Protein AF-A0A2M9E931-F1 (afdb_monomer_lite)

Radius of gyration: 31.66 Å; chains: 1; bounding box: 85×46×90 Å

pLDDT: mean 83.81, std 17.5, range [30.2, 98.19]

Sequence (334 aa):
MDRIPVPTLVVALALAGMSAAATAADPRTIDGNDTSLYWKVAQDQVVREIPAEDARRWTRDGIAREVALAYTIDRDGKVRDVEVLRHDPESASADWAVYMLEQYRYHPTDANAARTAVRTATTMTMGPPPVAASTQAPLRVEYEQLTQWWRPVGSPFEPGPAYGGSNPAQSVVVELTIDRDGVPRDVSVVDATPAGADGAWAHRFVSDDTRYLPAATNLERRPVIVRMPLTLALVGTALRIDGSSDAAARESFARMMDALPDPERLRLQLAVMQIALAGMGSVADMNRRYPGGLPTIVDIRDRVDGMTHAGILAAAAAEAARDGAPRLGISDRH

Secondary structure (DSSP, 8-state):
-PPPPPP-------------S---PPPEE--GGGHHHHEEE-TT--PPPPPHHHHHHHHHH-B-SEEEEEEEE-TTSBEEEEEEEEEESTTSB-HHHHHHHHT-BEEE-GGGTT---EEEEEEEESSS-------SPPEEE-GGGHHHHEEESS-TT---GGG--SSB-SEEEEEEEE-TTS-EEEEEEEEEESTT-B-HHHHHHHHHH--EEE-TT-TT---EEEEEEEE----S--PBP-TTSHHHHHHHHHHHHHHS-HHHHHHHHHHHHHHHHTT---HHHHHHHSTTS---GGGGHHHHTT-BHHHHHHHHHHHHTSTT----------

Structure (mmCIF, N/CA/C/O backbone):
data_AF-A0A2M9E931-F1
#
_entry.id   AF-A0A2M9E931-F1
#
loop_
_atom_site.group_PDB
_atom_site.id
_atom_site.type_symbol
_atom_site.label_atom_id
_atom_site.label_alt_id
_atom_site.label_comp_id
_atom_site.label_asym_id
_atom_site.label_entity_id
_atom_site.label_seq_id
_atom_site.pdbx_PDB_ins_code
_atom_site.Cartn_x
_atom_site.Cartn_y
_atom_site.Cartn_z
_atom_site.occupancy
_atom_site.B_iso_or_equiv
_atom_site.auth_seq_id
_atom_site.auth_comp_id
_atom_site.auth_asym_id
_atom_site.auth_atom_id
_atom_site.pdbx_PDB_model_num
ATOM 1 N N . MET A 1 1 ? -42.502 -15.785 2.344 1.00 40.91 1 MET A N 1
ATOM 2 C CA . MET A 1 1 ? -41.110 -16.187 2.637 1.00 40.91 1 MET A CA 1
ATOM 3 C C . MET A 1 1 ? -40.737 -15.510 3.938 1.00 40.91 1 MET A C 1
ATOM 5 O O . MET A 1 1 ? -40.288 -14.370 3.934 1.00 40.91 1 MET A O 1
ATOM 9 N N . ASP A 1 2 ? -41.071 -16.182 5.035 1.00 33.75 2 ASP A N 1
ATOM 10 C CA . ASP A 1 2 ? -40.904 -15.680 6.395 1.00 33.75 2 ASP A CA 1
ATOM 11 C C . ASP A 1 2 ? -39.439 -15.762 6.825 1.00 33.75 2 ASP A C 1
ATOM 13 O O . ASP A 1 2 ? -38.767 -16.773 6.614 1.00 33.75 2 ASP A O 1
ATOM 17 N N . ARG A 1 3 ? -38.937 -14.669 7.406 1.00 36.34 3 ARG A N 1
ATOM 18 C CA . ARG A 1 3 ? -37.600 -14.592 7.997 1.00 36.34 3 ARG A CA 1
ATOM 19 C C . ARG A 1 3 ? -37.641 -15.217 9.390 1.00 36.34 3 ARG A C 1
ATOM 21 O O . ARG A 1 3 ? -38.364 -14.744 10.261 1.00 36.34 3 ARG A O 1
ATOM 28 N N . ILE A 1 4 ? -36.852 -16.268 9.581 1.00 32.16 4 ILE A N 1
ATOM 29 C CA . ILE A 1 4 ? -36.642 -16.937 10.868 1.00 32.16 4 ILE A CA 1
ATOM 30 C C . ILE A 1 4 ? -35.813 -16.004 11.775 1.00 32.16 4 ILE A C 1
ATOM 32 O O . ILE A 1 4 ? -34.757 -15.542 11.338 1.00 32.16 4 ILE A O 1
ATOM 36 N N . PRO A 1 5 ? -36.246 -15.708 13.013 1.00 40.91 5 PRO A N 1
ATOM 37 C CA . PRO A 1 5 ? -35.435 -14.970 13.976 1.00 40.91 5 PRO A CA 1
ATOM 38 C C . PRO A 1 5 ? -34.331 -15.864 14.567 1.00 40.91 5 PRO A C 1
ATOM 40 O O . PRO A 1 5 ? -34.584 -16.995 14.978 1.00 40.91 5 PRO A O 1
ATOM 43 N N . VAL A 1 6 ? -33.104 -15.341 14.622 1.00 33.16 6 VAL A N 1
ATOM 44 C CA . VAL A 1 6 ? -31.962 -15.964 15.314 1.00 33.16 6 VAL A CA 1
ATOM 45 C C . VAL A 1 6 ? -32.130 -15.739 16.826 1.00 33.16 6 VAL A C 1
ATOM 47 O O . VAL A 1 6 ? -32.374 -14.599 17.225 1.00 33.16 6 VAL A O 1
ATOM 50 N N . PRO A 1 7 ? -32.031 -16.771 17.684 1.00 40.09 7 PRO A N 1
ATOM 51 C CA . PRO A 1 7 ? -32.232 -16.606 19.117 1.00 40.09 7 PRO A CA 1
ATOM 52 C C . PRO A 1 7 ? -30.974 -16.056 19.802 1.00 40.09 7 PRO A C 1
ATOM 54 O O . PRO A 1 7 ? -29.875 -16.583 19.646 1.00 40.09 7 PRO A O 1
ATOM 57 N N . THR A 1 8 ? -31.160 -15.019 20.617 1.00 36.41 8 THR A N 1
ATOM 58 C CA . THR A 1 8 ? -30.198 -14.556 21.622 1.00 36.41 8 THR A CA 1
ATOM 59 C C . THR A 1 8 ? -30.048 -15.637 22.694 1.00 36.41 8 THR A C 1
ATOM 61 O O . THR A 1 8 ? -30.976 -15.886 23.464 1.00 36.41 8 THR A O 1
ATOM 64 N N . LEU A 1 9 ? -28.895 -16.304 22.737 1.00 30.20 9 LEU A N 1
ATOM 65 C CA . LEU A 1 9 ? -28.600 -17.334 23.728 1.00 30.20 9 LEU A CA 1
ATOM 66 C C . LEU A 1 9 ? -28.156 -16.668 25.043 1.00 30.20 9 LEU A C 1
ATOM 68 O O . LEU A 1 9 ? -27.027 -16.204 25.164 1.00 30.20 9 LEU A O 1
ATOM 72 N N . VAL A 1 10 ? -29.051 -16.610 26.030 1.00 31.81 10 VAL A N 1
ATOM 73 C CA . VAL A 1 10 ? -28.709 -16.261 27.418 1.00 31.81 10 VAL A CA 1
ATOM 74 C C . VAL A 1 10 ? -28.430 -17.565 28.159 1.00 31.81 10 VAL A C 1
ATOM 76 O O . VAL A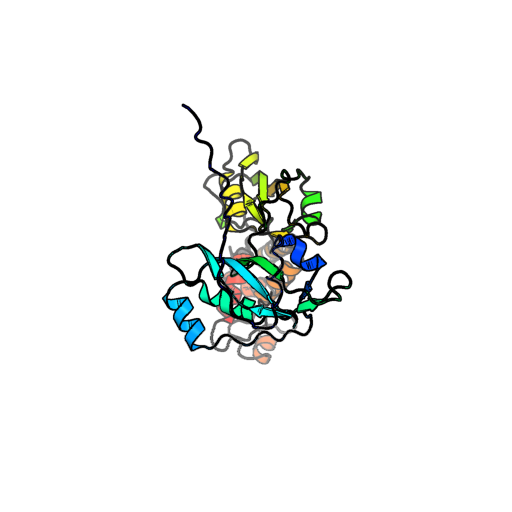 1 10 ? -29.349 -18.331 28.443 1.00 31.81 10 VAL A O 1
ATOM 79 N N . VAL A 1 11 ? -27.160 -17.846 28.445 1.00 34.34 11 VAL A N 1
ATOM 80 C CA . VAL A 1 11 ? -26.757 -19.015 29.236 1.00 34.34 11 VAL A CA 1
ATOM 81 C C . VAL A 1 11 ? -26.823 -18.648 30.718 1.00 34.34 11 VAL A C 1
ATOM 83 O O . VAL A 1 11 ? -26.044 -17.830 31.198 1.00 34.34 11 VAL A O 1
ATOM 86 N N . ALA A 1 12 ? -27.760 -19.257 31.445 1.00 35.06 12 ALA A N 1
ATOM 87 C CA . ALA A 1 12 ? -27.825 -19.213 32.903 1.00 35.06 12 ALA A CA 1
ATOM 88 C C . ALA A 1 12 ? -27.181 -20.489 33.470 1.00 35.06 12 ALA A C 1
ATOM 90 O O . ALA A 1 12 ? -27.729 -21.579 33.313 1.00 35.06 12 ALA A O 1
ATOM 91 N N . LEU A 1 13 ? -26.018 -20.364 34.119 1.00 40.00 13 LEU A N 1
ATOM 92 C CA . LEU A 1 13 ? -25.381 -21.460 34.856 1.00 40.00 13 LEU A CA 1
ATOM 93 C C . LEU A 1 13 ? -25.791 -21.397 36.333 1.00 40.00 13 LEU A C 1
ATOM 95 O O . LEU A 1 13 ? -25.518 -20.414 37.017 1.00 40.00 13 LEU A O 1
ATOM 99 N N . ALA A 1 14 ? -26.413 -22.466 36.827 1.00 42.72 14 ALA A N 1
ATOM 100 C CA . ALA A 1 14 ? -26.648 -22.705 38.246 1.00 42.72 14 ALA A CA 1
ATOM 101 C C . ALA A 1 14 ? -25.785 -23.889 38.699 1.00 42.72 14 ALA A C 1
ATOM 103 O O . ALA A 1 14 ? -25.917 -24.982 38.152 1.00 42.72 14 ALA A O 1
ATOM 104 N N . LEU A 1 15 ? -24.934 -23.690 39.709 1.00 43.81 15 LEU A N 1
ATOM 105 C CA . LEU A 1 15 ? -24.204 -24.765 40.382 1.00 43.81 15 LEU A CA 1
ATOM 106 C C . LEU A 1 15 ? -24.218 -24.534 41.895 1.00 43.81 15 LEU A C 1
ATOM 108 O O . LEU A 1 15 ? -23.672 -23.561 42.407 1.00 43.81 15 LEU A O 1
ATOM 112 N N . ALA A 1 16 ? -24.861 -25.465 42.596 1.00 41.78 16 ALA A N 1
ATOM 113 C CA . ALA A 1 16 ? -24.774 -25.648 44.035 1.00 41.78 16 ALA A CA 1
ATOM 114 C C . ALA A 1 16 ? -23.793 -26.795 44.323 1.00 41.78 16 ALA A C 1
ATOM 116 O O . ALA A 1 16 ? -23.901 -27.862 43.721 1.00 41.78 16 ALA A O 1
ATOM 117 N N . GLY A 1 17 ? -22.865 -26.594 45.260 1.00 38.75 17 GLY A N 1
ATOM 118 C CA . GLY A 1 17 ? -21.954 -27.644 45.724 1.00 38.75 17 GLY A CA 1
ATOM 119 C C . GLY A 1 17 ? -20.783 -27.080 46.520 1.00 38.75 17 GLY A C 1
ATOM 120 O O . GLY A 1 17 ? -19.817 -26.589 45.952 1.00 38.75 17 GLY A O 1
ATOM 121 N N . MET A 1 18 ? -20.897 -27.117 47.847 1.00 47.38 18 MET A N 1
ATOM 122 C CA . MET A 1 18 ? -19.996 -26.467 48.800 1.00 47.38 18 MET A CA 1
ATOM 123 C C . MET A 1 18 ? -18.622 -27.150 48.907 1.00 47.38 18 MET A C 1
ATOM 125 O O . MET A 1 18 ? -18.517 -28.360 49.093 1.00 47.38 18 MET A O 1
ATOM 129 N N . SER A 1 19 ? -17.565 -26.340 48.935 1.00 43.31 19 SER A N 1
ATOM 130 C CA . SER A 1 19 ? -16.331 -26.610 49.678 1.00 43.31 19 SER A CA 1
ATOM 131 C C . SER A 1 19 ? -15.783 -25.282 50.186 1.00 43.31 19 SER A C 1
ATOM 133 O O . SER A 1 19 ? -15.649 -24.327 49.426 1.00 43.31 19 SER A O 1
ATOM 135 N N . ALA A 1 20 ? -15.516 -25.217 51.490 1.00 44.50 20 ALA A N 1
ATOM 136 C CA . ALA A 1 20 ? -15.019 -24.041 52.192 1.00 44.50 20 ALA A CA 1
ATOM 137 C C . ALA A 1 20 ? -13.540 -23.774 51.852 1.00 44.50 20 ALA A C 1
ATOM 139 O O . ALA A 1 20 ? -12.645 -23.992 52.662 1.00 44.50 20 ALA A O 1
ATOM 140 N N . ALA A 1 21 ? -13.285 -23.303 50.634 1.00 46.75 21 ALA A N 1
ATOM 141 C CA . ALA A 1 21 ? -12.192 -22.380 50.370 1.00 46.75 21 ALA A CA 1
ATOM 142 C C . ALA A 1 21 ? -12.705 -20.976 50.713 1.00 46.75 21 ALA A C 1
ATOM 144 O O . ALA A 1 21 ? -13.905 -20.732 50.588 1.00 46.75 21 ALA A O 1
ATOM 145 N N . ALA A 1 22 ? -11.838 -20.058 51.155 1.00 42.78 22 ALA A N 1
ATOM 146 C CA . ALA A 1 22 ? -12.184 -18.638 51.194 1.00 42.78 22 ALA A CA 1
ATOM 147 C C . ALA A 1 22 ? -12.857 -18.311 49.859 1.00 42.78 22 ALA A C 1
ATOM 149 O O . ALA A 1 22 ? -12.207 -18.460 48.826 1.00 42.78 22 ALA A O 1
ATOM 150 N N . THR A 1 23 ? -14.162 -18.024 49.879 1.00 48.25 23 THR A N 1
ATOM 151 C CA . THR A 1 23 ? -14.967 -17.829 48.675 1.00 48.25 23 THR A CA 1
ATOM 152 C C . THR A 1 23 ? -14.374 -16.633 47.961 1.00 48.25 23 THR A C 1
ATOM 154 O O . THR A 1 23 ? -14.686 -15.487 48.285 1.00 48.25 23 THR A O 1
ATOM 157 N N . ALA A 1 24 ? -13.440 -16.901 47.049 1.00 58.44 24 ALA A N 1
ATOM 158 C CA . ALA A 1 24 ? -13.080 -15.971 46.012 1.00 58.44 24 ALA A CA 1
ATOM 159 C C . ALA A 1 24 ? -14.413 -15.693 45.335 1.00 58.44 24 ALA A C 1
ATOM 161 O O . ALA A 1 24 ? -15.006 -16.605 44.766 1.00 58.44 24 ALA A O 1
ATOM 162 N N . ALA A 1 25 ? -14.948 -14.492 45.559 1.00 71.44 25 ALA A N 1
ATOM 163 C CA . ALA A 1 25 ? -16.163 -14.073 44.893 1.00 71.44 25 ALA A CA 1
ATOM 164 C C . ALA A 1 25 ? -15.975 -14.367 43.404 1.00 71.44 25 ALA A C 1
ATOM 166 O O . ALA A 1 25 ? -14.899 -14.072 42.867 1.00 71.44 25 ALA A O 1
ATOM 167 N N . ASP A 1 26 ? -16.973 -15.002 42.792 1.00 83.94 26 ASP A N 1
ATOM 168 C CA . ASP A 1 26 ? -16.896 -15.381 41.388 1.00 83.94 26 ASP A CA 1
ATOM 169 C C . ASP A 1 26 ? -16.444 -14.173 40.555 1.00 83.94 26 ASP A C 1
ATOM 171 O O . ASP A 1 26 ? -16.872 -13.042 40.837 1.00 83.94 26 ASP A O 1
ATOM 175 N N . PRO A 1 27 ? -15.557 -14.370 39.561 1.00 90.56 27 PRO A N 1
ATOM 176 C CA . PRO A 1 27 ? -15.095 -13.274 38.732 1.00 90.56 27 PRO A CA 1
ATOM 177 C C . PRO A 1 27 ? -16.280 -12.502 38.160 1.00 90.56 27 PRO A C 1
ATOM 179 O O . PRO A 1 27 ? -17.200 -13.072 37.566 1.00 90.56 27 PRO A O 1
ATOM 182 N N . ARG A 1 28 ? -16.254 -11.179 38.317 1.00 92.50 28 ARG A N 1
ATOM 183 C CA . ARG A 1 28 ? -17.293 -10.318 37.765 1.00 92.50 28 ARG A CA 1
ATOM 184 C C . ARG A 1 28 ? -17.255 -10.436 36.245 1.00 92.50 28 ARG A C 1
ATOM 186 O O . ARG A 1 28 ? -16.243 -10.113 35.634 1.00 92.50 28 ARG A O 1
ATOM 193 N N . THR A 1 29 ? -18.351 -10.862 35.629 1.00 95.62 29 THR A N 1
ATOM 194 C CA . THR A 1 29 ? -18.446 -10.880 34.163 1.00 95.62 29 THR A CA 1
ATOM 195 C C . THR A 1 29 ? -18.724 -9.470 33.646 1.00 95.62 29 THR A C 1
ATOM 197 O O . THR A 1 29 ? -19.604 -8.787 34.175 1.00 95.62 29 THR A O 1
ATOM 200 N N . ILE A 1 30 ? -17.969 -9.026 32.642 1.00 92.81 30 ILE A N 1
ATOM 201 C CA . ILE A 1 30 ? -18.144 -7.724 31.978 1.00 92.81 30 ILE A CA 1
ATOM 202 C C . ILE A 1 30 ? -18.019 -7.869 30.456 1.00 92.81 30 ILE A C 1
ATOM 204 O O . ILE A 1 30 ? -17.526 -8.886 29.967 1.00 92.81 30 ILE A O 1
ATOM 208 N N . ASP A 1 31 ? -18.419 -6.831 29.720 1.00 88.50 31 ASP A N 1
ATOM 209 C CA . ASP A 1 31 ? -18.163 -6.732 28.282 1.00 88.50 31 ASP A CA 1
ATOM 210 C C . ASP A 1 31 ? -16.664 -6.528 27.985 1.00 88.50 31 ASP A C 1
ATOM 212 O O . ASP A 1 31 ? -15.939 -5.892 28.757 1.00 88.50 31 ASP A O 1
ATOM 216 N N . GLY A 1 32 ? -16.197 -7.041 26.843 1.00 82.00 32 GLY A N 1
ATOM 217 C CA . GLY A 1 32 ? -14.822 -6.862 26.362 1.00 82.00 32 GLY A CA 1
ATOM 218 C C . GLY A 1 32 ? -14.383 -5.400 26.340 1.00 82.00 32 GLY A C 1
ATOM 219 O O . GLY A 1 32 ? -13.297 -5.070 26.828 1.00 82.00 32 GLY A O 1
ATOM 220 N N . ASN A 1 33 ? -15.260 -4.516 25.857 1.00 80.88 33 ASN A N 1
ATOM 221 C CA . ASN A 1 33 ? -14.985 -3.087 25.705 1.00 80.88 33 ASN A CA 1
ATOM 222 C C . ASN A 1 33 ? -14.829 -2.369 27.056 1.00 80.88 33 ASN A C 1
ATOM 224 O O . ASN A 1 33 ? -14.082 -1.392 27.162 1.00 80.88 33 ASN A O 1
ATOM 228 N N . ASP A 1 34 ? -15.450 -2.904 28.109 1.00 89.81 34 ASP A N 1
ATOM 229 C CA . ASP A 1 34 ? -15.409 -2.341 29.459 1.00 89.81 34 ASP A CA 1
ATOM 230 C C . ASP A 1 34 ? -14.158 -2.757 30.241 1.00 89.81 34 ASP A C 1
ATOM 232 O O . ASP A 1 34 ? -13.890 -2.218 31.316 1.00 89.81 34 ASP A O 1
ATOM 236 N N . THR A 1 35 ? -13.343 -3.681 29.718 1.00 91.69 35 THR A N 1
ATOM 237 C CA . THR A 1 35 ? -12.129 -4.162 30.403 1.00 91.69 35 THR A CA 1
ATOM 238 C C . THR A 1 35 ? -11.208 -3.012 30.799 1.00 91.69 35 THR A C 1
ATOM 240 O O . THR A 1 35 ? -10.715 -2.981 31.927 1.00 91.69 35 THR A O 1
ATOM 243 N N . SER A 1 36 ? -11.051 -2.019 29.918 1.00 91.44 36 SER A N 1
ATOM 244 C CA . SER A 1 36 ? -10.201 -0.842 30.144 1.00 91.44 36 SER A CA 1
ATOM 245 C C . SER A 1 36 ? -10.669 0.066 31.291 1.00 91.44 36 SER A C 1
ATOM 247 O O . SER A 1 36 ? -9.863 0.823 31.839 1.00 91.44 36 SER A O 1
ATOM 249 N N . LEU A 1 37 ? -11.941 -0.037 31.701 1.00 91.62 37 LEU A N 1
ATOM 250 C CA . LEU A 1 37 ? -12.480 0.683 32.855 1.00 91.62 37 LEU A CA 1
ATOM 251 C C . LEU A 1 37 ? -11.961 0.105 34.174 1.00 91.62 37 LEU A C 1
ATOM 253 O O . LEU A 1 37 ? -11.820 0.854 35.137 1.00 91.62 37 LEU A O 1
ATOM 257 N N . TYR A 1 38 ? -11.647 -1.194 34.223 1.00 94.69 38 TYR A N 1
ATOM 258 C CA . TYR A 1 38 ? -11.242 -1.911 35.441 1.00 94.69 38 TYR A CA 1
ATOM 259 C C . TYR A 1 38 ? -9.757 -2.293 35.456 1.00 94.69 38 TYR A C 1
ATOM 261 O O . TYR A 1 38 ? -9.133 -2.333 36.518 1.00 94.69 38 TYR A O 1
ATOM 269 N N . TRP A 1 39 ? -9.182 -2.570 34.288 1.00 96.69 39 TRP A N 1
ATOM 270 C CA . TRP A 1 39 ? -7.835 -3.104 34.132 1.00 96.69 39 TRP A CA 1
ATOM 271 C C . TRP A 1 39 ? -7.126 -2.452 32.940 1.00 96.69 39 TRP A C 1
ATOM 273 O O . TRP A 1 39 ? -7.660 -2.395 31.836 1.00 96.69 39 TRP A O 1
ATOM 283 N N . LYS A 1 40 ? -5.890 -1.988 33.140 1.00 93.38 40 LYS A N 1
ATOM 284 C CA . LYS A 1 40 ? -5.018 -1.450 32.083 1.00 93.38 40 LYS A CA 1
ATOM 2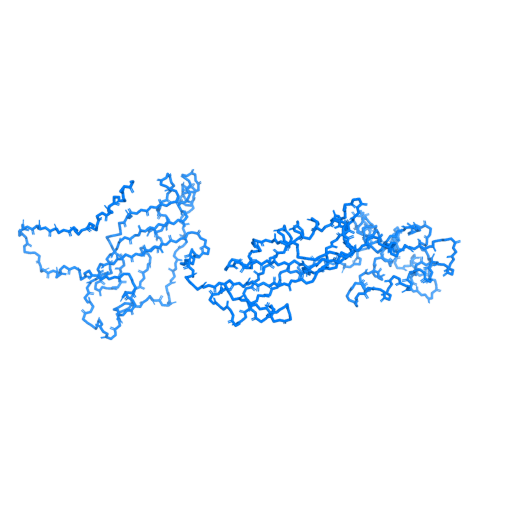85 C C . LYS A 1 40 ? -3.896 -2.430 31.784 1.00 93.38 40 LYS A C 1
ATOM 287 O O . LYS A 1 40 ? -3.278 -2.926 32.719 1.00 93.38 40 LYS A O 1
ATOM 292 N N . VAL A 1 41 ? -3.605 -2.672 30.509 1.00 92.25 41 VAL A N 1
ATOM 293 C CA . VAL A 1 41 ? -2.447 -3.485 30.104 1.00 92.25 41 VAL A CA 1
ATOM 294 C C . VAL A 1 41 ? -1.159 -2.814 30.597 1.00 92.25 41 VAL A C 1
ATOM 296 O O . VAL A 1 41 ? -0.996 -1.599 30.458 1.00 92.25 41 VAL A O 1
ATOM 299 N N . ALA A 1 42 ? -0.265 -3.597 31.195 1.00 88.88 42 ALA A N 1
ATOM 300 C CA . ALA A 1 42 ? 1.038 -3.136 31.652 1.00 88.88 42 ALA A CA 1
ATOM 301 C C . ALA A 1 42 ? 1.912 -2.741 30.449 1.00 88.88 42 ALA A C 1
ATOM 303 O O . ALA A 1 42 ? 2.095 -3.522 29.517 1.00 88.88 42 ALA A O 1
ATOM 304 N N . GLN A 1 43 ? 2.430 -1.511 30.446 1.00 76.19 43 GLN A N 1
ATOM 305 C CA . GLN A 1 43 ? 3.196 -0.971 29.312 1.00 76.19 43 GLN A CA 1
ATOM 306 C C . GLN A 1 43 ? 4.620 -1.537 29.216 1.00 76.19 43 GLN A C 1
ATOM 308 O O . GLN A 1 43 ? 5.233 -1.474 28.156 1.00 76.19 43 GLN A O 1
ATOM 313 N N . ASP A 1 44 ? 5.141 -2.094 30.306 1.00 77.62 44 ASP A N 1
ATOM 314 C CA . ASP A 1 44 ? 6.463 -2.714 30.414 1.00 77.62 44 ASP A CA 1
ATOM 315 C C . ASP A 1 44 ? 6.438 -4.225 30.130 1.00 77.62 44 ASP A C 1
ATOM 317 O O . ASP A 1 44 ? 7.397 -4.946 30.419 1.00 77.62 44 ASP A O 1
ATOM 321 N N . GLN A 1 45 ? 5.342 -4.730 29.561 1.00 75.38 45 GLN A N 1
ATOM 322 C CA . GLN A 1 45 ? 5.188 -6.149 29.296 1.00 75.38 45 GLN A CA 1
ATOM 323 C C . GLN A 1 45 ? 6.168 -6.627 28.217 1.00 75.38 45 GLN A C 1
ATOM 325 O O . GLN A 1 45 ? 6.060 -6.289 27.039 1.00 75.38 45 GLN A O 1
ATOM 330 N N . VAL A 1 46 ? 7.084 -7.508 28.618 1.00 74.88 46 VAL A N 1
ATOM 331 C CA . VAL A 1 46 ? 7.928 -8.262 27.691 1.00 74.88 46 VAL A CA 1
ATOM 332 C C . VAL A 1 46 ? 7.159 -9.498 27.238 1.00 74.88 46 VAL A C 1
ATOM 334 O O . VAL A 1 46 ? 6.969 -10.443 28.007 1.00 74.88 46 VAL A O 1
ATOM 337 N N . VAL A 1 47 ? 6.710 -9.486 25.985 1.00 78.06 47 VAL A N 1
ATOM 338 C CA . VAL A 1 47 ? 6.183 -10.686 25.330 1.00 78.06 47 VAL A CA 1
ATOM 339 C C . VAL A 1 47 ? 7.352 -11.641 25.097 1.00 78.06 47 VAL A C 1
ATOM 341 O O . VAL A 1 47 ? 8.368 -11.275 24.505 1.00 78.06 47 VAL A O 1
ATOM 344 N N . ARG A 1 48 ? 7.226 -12.860 25.611 1.00 83.06 48 ARG A N 1
ATOM 345 C CA . ARG A 1 48 ? 8.161 -13.952 25.374 1.00 83.06 48 ARG A CA 1
ATOM 346 C C . ARG A 1 48 ? 8.089 -14.374 23.918 1.00 83.06 48 ARG A C 1
ATOM 348 O O . ARG A 1 48 ? 7.019 -14.433 23.315 1.00 83.06 48 ARG A O 1
ATOM 355 N N . GLU A 1 49 ? 9.254 -14.709 23.387 1.00 81.38 49 GLU A N 1
ATOM 356 C CA . GLU A 1 49 ? 9.353 -15.298 22.065 1.00 81.38 49 GLU A CA 1
ATOM 357 C C . GLU A 1 49 ? 8.618 -16.642 22.030 1.00 81.38 49 GLU A C 1
ATOM 359 O O . GLU A 1 49 ? 8.728 -17.456 22.953 1.00 81.38 49 GLU A O 1
ATOM 364 N N . ILE A 1 50 ? 7.866 -16.857 20.952 1.00 84.25 50 ILE A N 1
ATOM 365 C CA . ILE A 1 50 ? 7.164 -18.111 20.700 1.00 84.25 50 ILE A CA 1
ATOM 366 C C . ILE A 1 50 ? 8.214 -19.225 20.557 1.00 84.25 50 ILE A C 1
ATOM 368 O O . ILE A 1 50 ? 9.108 -19.105 19.714 1.00 84.25 50 ILE A O 1
ATOM 372 N N . PRO A 1 51 ? 8.120 -20.330 21.319 1.00 89.12 51 PRO A N 1
ATOM 373 C CA . PRO A 1 51 ? 9.032 -21.451 21.156 1.00 89.12 51 PRO A CA 1
ATOM 374 C C . PRO A 1 51 ? 9.017 -21.969 19.714 1.00 89.12 51 PRO A C 1
ATOM 376 O O . PRO A 1 51 ? 7.961 -22.177 19.118 1.00 89.12 51 PRO A O 1
ATOM 379 N N . ALA A 1 52 ? 10.195 -22.232 19.143 1.00 87.19 52 ALA A N 1
ATOM 380 C CA . ALA A 1 52 ? 10.311 -22.636 17.738 1.00 87.19 52 ALA A CA 1
ATOM 381 C C . ALA A 1 52 ? 9.530 -23.922 17.401 1.00 87.19 52 ALA A C 1
ATOM 383 O O . ALA A 1 52 ? 9.137 -24.135 16.255 1.00 87.19 52 ALA A O 1
ATOM 384 N N . GLU A 1 53 ? 9.322 -24.802 18.381 1.00 89.50 53 GLU A N 1
ATOM 385 C CA . GLU A 1 53 ? 8.495 -25.998 18.220 1.00 89.50 53 GLU A CA 1
ATOM 386 C C . GLU A 1 53 ? 7.010 -25.661 18.060 1.00 89.50 53 GLU A C 1
ATOM 388 O O . GLU A 1 53 ? 6.370 -26.187 17.149 1.00 89.50 53 GLU A O 1
ATOM 393 N N . ASP A 1 54 ? 6.497 -24.734 18.870 1.00 87.56 54 ASP A N 1
ATOM 394 C CA . ASP A 1 54 ? 5.121 -24.248 18.776 1.00 87.56 54 ASP A CA 1
ATOM 395 C C . ASP A 1 54 ? 4.896 -23.518 17.450 1.00 87.56 54 ASP A C 1
ATOM 397 O O . ASP A 1 54 ? 3.965 -23.847 16.719 1.00 87.56 54 ASP A O 1
ATOM 401 N N . ALA A 1 55 ? 5.818 -22.632 17.058 1.00 84.31 55 ALA A N 1
ATOM 402 C CA . ALA A 1 55 ? 5.747 -21.940 15.771 1.00 84.31 55 ALA A CA 1
ATOM 403 C C . ALA A 1 55 ? 5.687 -22.923 14.583 1.00 84.31 55 ALA A C 1
ATOM 405 O O . ALA A 1 55 ? 4.891 -22.747 13.653 1.00 84.31 55 ALA A O 1
ATOM 406 N N . ARG A 1 56 ? 6.491 -23.999 14.619 1.00 85.94 56 ARG A N 1
ATOM 407 C CA . ARG A 1 56 ? 6.471 -25.054 13.590 1.00 85.94 56 ARG A CA 1
ATOM 408 C C . ARG A 1 56 ? 5.168 -25.848 13.598 1.00 85.94 56 ARG A C 1
ATOM 410 O O . ARG A 1 56 ? 4.680 -26.183 12.519 1.00 85.94 56 ARG A O 1
ATOM 417 N N . ARG A 1 57 ? 4.624 -26.164 14.778 1.00 88.19 57 ARG A N 1
ATOM 418 C CA . ARG A 1 57 ? 3.340 -26.865 14.921 1.00 88.19 57 ARG A CA 1
ATOM 419 C C . ARG A 1 57 ? 2.204 -26.028 14.335 1.00 88.19 57 ARG A C 1
ATOM 421 O O . ARG A 1 57 ? 1.545 -26.487 13.412 1.00 88.19 57 ARG A O 1
ATOM 428 N N . TRP A 1 58 ? 2.069 -24.770 14.753 1.00 87.44 58 TRP A N 1
ATOM 429 C CA . TRP A 1 58 ? 1.006 -23.876 14.276 1.00 87.44 58 TRP A CA 1
ATOM 430 C C . TRP A 1 58 ? 1.081 -23.618 12.771 1.00 87.44 58 TRP A C 1
ATOM 432 O O . TRP A 1 58 ? 0.062 -23.585 12.093 1.00 87.44 58 TRP A O 1
ATOM 442 N N . THR A 1 59 ? 2.291 -23.491 12.219 1.00 82.88 59 THR A N 1
ATOM 443 C CA . THR A 1 59 ? 2.469 -23.342 10.766 1.00 82.88 59 THR A CA 1
ATOM 444 C C . THR A 1 59 ? 2.002 -24.583 10.005 1.00 82.88 59 THR A C 1
ATOM 446 O O . THR A 1 59 ? 1.402 -24.460 8.940 1.00 82.88 59 THR A O 1
ATOM 449 N N . ARG A 1 60 ? 2.268 -25.782 10.539 1.00 89.12 60 ARG A N 1
ATOM 450 C CA . ARG A 1 60 ? 1.863 -27.049 9.918 1.00 89.12 60 ARG A CA 1
ATOM 451 C C . ARG A 1 60 ? 0.350 -27.246 9.963 1.00 89.12 60 ARG A C 1
ATOM 453 O O . ARG A 1 60 ? -0.226 -27.654 8.960 1.00 89.12 60 ARG A O 1
ATOM 460 N N . ASP A 1 61 ? -0.260 -26.947 11.103 1.00 85.00 61 ASP A N 1
ATOM 461 C CA . ASP A 1 61 ? -1.691 -27.158 11.343 1.00 85.00 61 ASP A CA 1
ATOM 462 C C . ASP A 1 61 ? -2.552 -26.041 10.715 1.00 85.00 61 ASP A C 1
ATOM 464 O O . ASP A 1 61 ? -3.778 -26.110 10.696 1.00 85.00 61 ASP A O 1
ATOM 468 N N . GLY A 1 62 ? -1.903 -25.012 10.159 1.00 85.81 62 GLY A N 1
ATOM 469 C CA . GLY A 1 62 ? -2.536 -23.776 9.725 1.00 85.81 62 GLY A CA 1
ATOM 470 C C . GLY A 1 62 ? -2.783 -22.852 10.913 1.00 85.81 62 GLY A C 1
ATOM 471 O O . GLY A 1 62 ? -3.074 -23.295 12.022 1.00 85.81 62 GLY A O 1
ATOM 472 N N . ILE A 1 63 ? -2.678 -21.544 10.686 1.00 89.25 63 ILE A N 1
ATOM 473 C CA . ILE A 1 63 ? -2.860 -20.549 11.744 1.00 89.25 63 ILE A CA 1
ATOM 474 C C . ILE A 1 63 ? -4.217 -19.870 11.589 1.00 89.25 63 ILE A C 1
ATOM 476 O O . ILE A 1 63 ? -4.525 -19.335 10.520 1.00 89.25 63 ILE A O 1
ATOM 480 N N . ALA A 1 64 ? -5.022 -19.888 12.656 1.00 92.44 64 ALA A N 1
ATOM 481 C CA . ALA A 1 64 ? -6.267 -19.143 12.690 1.00 92.44 64 ALA A CA 1
ATOM 482 C C . ALA A 1 64 ? -5.965 -17.645 12.568 1.00 92.44 64 ALA A C 1
ATOM 484 O O . ALA A 1 64 ? -5.141 -17.099 13.303 1.00 92.44 64 ALA A O 1
ATOM 485 N N . ARG A 1 65 ? -6.630 -16.979 11.627 1.00 88.12 65 ARG A N 1
ATOM 486 C CA . ARG A 1 65 ? -6.493 -15.543 11.366 1.00 88.12 65 ARG A CA 1
ATOM 487 C C . ARG A 1 65 ? -7.243 -14.714 12.393 1.00 88.12 65 ARG A C 1
ATOM 489 O O . ARG A 1 65 ? -6.803 -13.615 12.709 1.00 88.12 65 ARG A O 1
ATOM 496 N N . GLU A 1 66 ? -8.338 -15.250 12.917 1.00 92.12 66 GLU A N 1
ATOM 497 C CA . GLU A 1 66 ? -9.181 -14.619 13.926 1.00 92.12 66 GLU A CA 1
ATOM 498 C C . GLU A 1 66 ? -9.544 -15.638 15.005 1.00 92.12 66 GLU A C 1
ATOM 500 O O . GLU A 1 66 ? -9.925 -16.761 14.688 1.00 92.12 66 GLU A O 1
ATOM 505 N N . VAL A 1 67 ? -9.425 -15.253 16.276 1.00 96.50 67 VAL A N 1
ATOM 506 C CA . VAL A 1 67 ? -9.724 -16.098 17.437 1.00 96.50 67 VAL A CA 1
ATOM 507 C C . VAL A 1 67 ? -10.488 -15.276 18.469 1.00 96.50 67 VAL A C 1
ATOM 509 O O . VAL A 1 67 ? -9.972 -14.280 18.974 1.00 96.50 67 VAL A O 1
ATOM 512 N N . ALA A 1 68 ? -11.703 -15.697 18.812 1.00 96.19 68 ALA A N 1
ATOM 513 C CA . ALA A 1 68 ? -12.441 -15.142 19.941 1.00 96.19 68 ALA A CA 1
ATOM 514 C C . ALA A 1 68 ? -12.153 -15.961 21.205 1.00 96.19 68 ALA A C 1
ATOM 516 O O . ALA A 1 68 ? -12.289 -17.186 21.205 1.00 96.19 68 ALA A O 1
ATOM 517 N N . LEU A 1 69 ? -11.776 -15.275 22.279 1.00 97.62 69 LEU A N 1
ATOM 518 C CA . LEU A 1 69 ? -11.319 -15.853 23.540 1.00 97.62 69 LEU A CA 1
ATOM 519 C C . LEU A 1 69 ? -12.150 -15.287 24.692 1.00 97.62 69 LEU A C 1
ATOM 521 O O . LEU A 1 69 ? -12.337 -14.074 24.750 1.00 97.62 69 LEU A O 1
ATOM 525 N N . ALA A 1 70 ? -12.582 -16.125 25.632 1.00 97.06 70 ALA A N 1
ATOM 526 C CA . ALA A 1 70 ? -13.005 -15.701 26.967 1.00 97.06 70 ALA A CA 1
ATOM 527 C C . ALA A 1 70 ? -11.873 -15.957 27.965 1.00 97.06 70 ALA A C 1
ATOM 529 O O . ALA A 1 70 ? -11.153 -16.940 27.839 1.00 97.06 70 ALA A O 1
ATOM 530 N N . TYR A 1 71 ? -11.689 -15.084 28.950 1.00 98.06 71 TYR A N 1
ATOM 531 C CA . TYR A 1 71 ? -10.615 -15.220 29.934 1.00 98.06 71 TYR A CA 1
ATOM 532 C C . TYR A 1 71 ? -10.928 -14.474 31.229 1.00 98.06 71 TYR A C 1
ATOM 534 O O . TYR A 1 71 ? -11.751 -13.556 31.262 1.00 98.06 71 TYR A O 1
ATOM 542 N N . THR A 1 72 ? -10.243 -14.862 32.301 1.00 98.19 72 THR A N 1
ATOM 543 C CA . THR A 1 72 ? -10.304 -14.218 33.613 1.00 98.19 72 THR A CA 1
ATOM 544 C C . THR A 1 72 ? -9.040 -13.389 33.844 1.00 98.19 72 THR A C 1
ATOM 546 O O . THR A 1 72 ? -7.931 -13.900 33.717 1.00 98.19 72 THR A O 1
ATOM 549 N N . ILE A 1 73 ? -9.182 -12.122 34.233 1.00 97.81 73 ILE A N 1
ATOM 550 C CA . ILE A 1 73 ? -8.108 -11.337 34.852 1.00 97.81 73 ILE A CA 1
ATOM 551 C C . ILE A 1 73 ? -8.242 -11.522 36.362 1.00 97.81 73 ILE A C 1
ATOM 553 O O . ILE A 1 73 ? -9.233 -11.095 36.961 1.00 97.81 73 ILE A O 1
ATOM 557 N N . ASP A 1 74 ? -7.275 -12.200 36.975 1.00 97.44 74 ASP A N 1
ATOM 558 C CA . ASP A 1 74 ? -7.271 -12.438 38.416 1.00 97.44 74 ASP A CA 1
ATOM 559 C C . ASP A 1 74 ? -6.940 -11.161 39.215 1.00 97.44 74 ASP A C 1
ATOM 561 O O . ASP A 1 74 ? -6.556 -10.124 38.672 1.00 97.44 74 ASP A O 1
ATOM 565 N N . ARG A 1 75 ? -7.068 -11.227 40.545 1.00 96.69 75 ARG A N 1
ATOM 566 C CA . ARG A 1 75 ? -6.750 -10.105 41.454 1.00 96.69 75 ARG A CA 1
ATOM 567 C C . ARG A 1 75 ? -5.301 -9.601 41.354 1.00 96.69 75 ARG A C 1
ATOM 569 O O . ARG A 1 75 ? -5.003 -8.463 41.725 1.00 96.69 75 ARG A O 1
ATOM 576 N N . ASP A 1 76 ? -4.395 -10.442 40.867 1.00 96.62 76 ASP A N 1
ATOM 577 C CA . ASP A 1 76 ? -2.984 -10.112 40.690 1.00 96.62 76 ASP A CA 1
ATOM 578 C C . ASP A 1 76 ? -2.728 -9.477 39.310 1.00 96.62 76 ASP A C 1
ATOM 580 O O . ASP A 1 76 ? -1.593 -9.112 39.003 1.00 96.62 76 ASP A O 1
ATOM 584 N N . GLY A 1 77 ? -3.774 -9.315 38.490 1.00 96.12 77 GLY A N 1
ATOM 585 C CA . GLY A 1 77 ? -3.694 -8.774 37.139 1.00 96.12 77 GLY A CA 1
ATOM 586 C C . GLY A 1 77 ? -3.165 -9.776 36.113 1.00 96.12 77 GLY A C 1
ATOM 587 O O . GLY A 1 77 ? -2.677 -9.368 35.058 1.00 96.12 77 GLY A O 1
ATOM 588 N N . LYS A 1 78 ? -3.197 -11.080 36.408 1.00 96.88 78 LYS A N 1
ATOM 589 C CA . LYS A 1 78 ? -2.773 -12.133 35.476 1.00 96.88 78 LYS A CA 1
ATOM 590 C C . LYS A 1 78 ? -3.974 -12.699 34.733 1.00 96.88 78 LYS A C 1
ATOM 592 O O . LYS A 1 78 ? -5.039 -12.889 35.314 1.00 96.88 78 LYS A O 1
ATOM 597 N N . VAL A 1 79 ? -3.768 -13.022 33.462 1.00 97.06 79 VAL A N 1
ATOM 598 C CA . VAL A 1 79 ? -4.742 -13.764 32.658 1.00 97.06 79 VAL A CA 1
ATOM 599 C C . VAL A 1 79 ? -4.747 -15.242 33.062 1.00 97.06 79 VAL A C 1
ATOM 601 O O . VAL A 1 79 ? -3.680 -15.841 33.209 1.00 97.06 79 VAL A O 1
ATOM 604 N N . ARG A 1 80 ? -5.941 -15.815 33.243 1.00 96.38 80 ARG A N 1
ATOM 605 C CA . ARG A 1 80 ? -6.220 -17.236 33.517 1.00 96.38 80 ARG A CA 1
ATOM 606 C C . ARG A 1 80 ? -7.521 -17.677 32.848 1.00 96.38 80 ARG A C 1
ATOM 608 O O . ARG A 1 80 ? -8.249 -16.849 32.307 1.00 96.38 80 ARG A O 1
ATOM 615 N N . ASP A 1 81 ? -7.810 -18.975 32.922 1.00 96.50 81 ASP A N 1
ATOM 616 C CA . ASP A 1 81 ? -9.064 -19.590 32.463 1.00 96.50 81 ASP A CA 1
ATOM 617 C C . ASP A 1 81 ? -9.423 -19.206 31.019 1.00 96.50 81 ASP A C 1
ATOM 619 O O . ASP A 1 81 ? -10.580 -18.882 30.724 1.00 96.50 81 ASP A O 1
ATOM 623 N N . VAL A 1 82 ? -8.402 -19.177 30.151 1.00 97.69 82 VAL A N 1
ATOM 624 C CA . VAL A 1 82 ? -8.542 -18.817 28.740 1.00 97.69 82 VAL A CA 1
ATOM 625 C C . VAL A 1 82 ? -9.284 -19.933 28.013 1.00 97.69 82 VAL A C 1
ATOM 627 O O . VAL A 1 82 ? -8.875 -21.090 28.031 1.00 97.69 82 VAL A O 1
ATOM 630 N N . GLU A 1 83 ? -10.377 -19.568 27.362 1.00 97.56 83 GLU A N 1
ATOM 631 C CA . GLU A 1 83 ? -11.266 -20.453 26.627 1.00 97.56 83 GLU A CA 1
ATOM 632 C C . GLU A 1 83 ? -11.415 -19.927 25.200 1.00 97.56 83 GLU A C 1
ATOM 634 O O . GLU A 1 83 ? -11.754 -18.761 24.989 1.00 97.56 83 GLU A O 1
ATOM 639 N N . VAL A 1 84 ? -11.167 -20.783 24.209 1.00 97.50 84 VAL A N 1
ATOM 640 C CA . VAL A 1 84 ? -11.405 -20.455 22.800 1.00 97.50 84 VAL A CA 1
ATOM 641 C C . VAL A 1 84 ? -12.891 -20.629 22.504 1.00 97.50 84 VAL A C 1
ATOM 643 O O . VAL A 1 84 ? -13.411 -21.737 22.574 1.00 97.50 84 VAL A O 1
ATOM 646 N N . LEU A 1 85 ? -13.569 -19.535 22.158 1.00 95.88 85 LEU A N 1
ATOM 647 C CA . LEU A 1 85 ? -15.000 -19.537 21.841 1.00 95.88 85 LEU A CA 1
ATOM 648 C C . LEU A 1 85 ? -15.259 -19.876 20.368 1.00 95.88 85 LEU A C 1
ATOM 650 O O . LEU A 1 85 ? -16.199 -20.598 20.047 1.00 95.88 85 LEU A O 1
ATOM 654 N N . ARG A 1 86 ? -14.449 -19.307 19.465 1.00 95.00 86 ARG A N 1
ATOM 655 C CA . ARG A 1 86 ? -14.482 -19.546 18.011 1.00 95.00 86 ARG A CA 1
ATOM 656 C C . ARG A 1 86 ? -13.156 -19.139 17.375 1.00 95.00 86 ARG A C 1
ATOM 658 O O . ARG A 1 86 ? -12.464 -18.274 17.913 1.00 95.00 86 ARG A O 1
ATOM 665 N N . HIS A 1 87 ? -12.844 -19.681 16.204 1.00 96.50 87 HIS A N 1
ATOM 666 C CA . HIS A 1 87 ? -11.727 -19.214 15.386 1.00 96.50 87 HIS A CA 1
ATOM 667 C C . HIS A 1 87 ? -11.952 -19.465 13.890 1.00 96.50 87 HIS A C 1
ATOM 669 O O . HIS A 1 87 ? -12.717 -20.352 13.522 1.00 96.50 87 HIS A O 1
ATOM 675 N N . ASP A 1 88 ? -11.287 -18.678 13.039 1.00 90.81 88 ASP A N 1
ATOM 676 C CA . ASP A 1 88 ? -11.362 -18.774 11.576 1.00 90.81 88 ASP A CA 1
ATOM 677 C C . ASP A 1 88 ? -9.963 -18.912 10.940 1.00 90.81 88 ASP A C 1
ATOM 679 O O . ASP A 1 88 ? -9.087 -18.086 11.220 1.00 90.81 88 ASP A O 1
ATOM 683 N N . PRO A 1 89 ? -9.732 -19.905 10.061 1.00 91.62 89 PRO A N 1
ATOM 684 C CA . PRO A 1 89 ? -10.630 -21.029 9.774 1.00 91.62 89 PRO A CA 1
ATOM 685 C C . PRO A 1 89 ? -10.751 -21.995 10.964 1.00 91.62 89 PRO A C 1
ATOM 687 O O . PRO A 1 89 ? -9.811 -22.150 11.747 1.00 91.62 89 PRO A O 1
ATOM 690 N N . GLU A 1 90 ? -11.892 -22.685 11.075 1.00 90.44 90 GLU A N 1
ATOM 691 C CA . GLU A 1 90 ? -12.169 -23.664 12.150 1.00 90.44 90 GLU A CA 1
ATOM 692 C C . GLU A 1 90 ? -11.197 -24.856 12.149 1.00 90.44 90 GLU A C 1
ATOM 694 O O . GLU A 1 90 ? -11.044 -25.544 13.151 1.00 90.44 90 GLU A O 1
ATOM 699 N N . SER A 1 91 ? -10.518 -25.113 11.029 1.00 90.44 91 SER A N 1
ATOM 700 C CA . SER A 1 91 ? -9.517 -26.177 10.919 1.00 90.44 91 SER A CA 1
ATOM 701 C C . SER A 1 91 ? -8.114 -25.760 11.367 1.00 90.44 91 SER A C 1
ATOM 703 O O . SER A 1 91 ? -7.228 -26.608 11.395 1.00 90.44 91 SER A O 1
ATOM 705 N N . ALA A 1 92 ? -7.878 -24.471 11.626 1.00 93.12 92 ALA A N 1
ATOM 706 C CA . ALA A 1 92 ? -6.557 -23.942 11.948 1.00 93.12 92 ALA A CA 1
ATOM 707 C C . ALA A 1 92 ? -6.344 -23.777 13.456 1.00 93.12 92 ALA A C 1
ATOM 709 O O . ALA A 1 92 ? -7.287 -23.626 14.227 1.00 93.12 92 ALA A O 1
ATOM 710 N N . SER A 1 93 ? -5.084 -23.760 13.880 1.00 92.44 93 SER A N 1
ATOM 711 C CA . SER A 1 93 ? -4.701 -23.622 15.282 1.00 92.44 93 SER A CA 1
ATOM 712 C C . SER A 1 93 ? -4.980 -22.213 15.821 1.00 92.44 93 SER A C 1
ATOM 714 O O . SER A 1 93 ? -4.531 -21.211 15.255 1.00 92.44 93 SER A O 1
ATOM 716 N N . ALA A 1 94 ? -5.680 -22.157 16.957 1.00 96.12 94 ALA A N 1
ATOM 717 C CA . ALA A 1 94 ? -5.915 -20.960 17.766 1.00 96.12 94 ALA A CA 1
ATOM 718 C C . ALA A 1 94 ? -4.919 -20.810 18.938 1.00 96.12 94 ALA A C 1
ATOM 720 O O . ALA A 1 94 ? -4.947 -19.803 19.650 1.00 96.12 94 ALA A O 1
ATOM 721 N N . ASP A 1 95 ? -4.024 -21.786 19.129 1.00 94.69 95 ASP A N 1
ATOM 722 C CA . ASP A 1 95 ? -3.080 -21.861 20.255 1.00 94.69 95 ASP A CA 1
ATOM 723 C C . ASP A 1 95 ? -2.196 -20.619 20.366 1.00 94.69 95 ASP A C 1
ATOM 725 O O . ASP A 1 95 ? -1.849 -20.194 21.466 1.00 94.69 95 ASP A O 1
ATOM 729 N N . TRP A 1 96 ? -1.846 -20.011 19.231 1.00 93.19 96 TRP A N 1
ATOM 730 C CA . TRP A 1 96 ? -1.045 -18.792 19.206 1.00 93.19 96 TRP A CA 1
ATOM 731 C C . TRP A 1 96 ? -1.724 -17.649 19.968 1.00 93.19 96 TRP A C 1
ATOM 733 O O . TRP A 1 96 ? -1.053 -16.876 20.649 1.00 93.19 96 TRP A O 1
ATOM 743 N N . ALA A 1 97 ? -3.052 -17.541 19.877 1.00 95.19 97 ALA A N 1
ATOM 744 C CA . ALA A 1 97 ? -3.805 -16.457 20.489 1.00 95.19 97 ALA A CA 1
ATOM 745 C C . ALA A 1 97 ? -3.919 -16.679 21.999 1.00 95.19 97 ALA A C 1
ATOM 747 O O . ALA A 1 97 ? -3.717 -15.744 22.772 1.00 95.19 97 ALA A O 1
ATOM 748 N N . VAL A 1 98 ? -4.132 -17.933 22.417 1.00 96.12 98 VAL A N 1
ATOM 749 C CA . VAL A 1 98 ? -4.079 -18.342 23.829 1.00 96.12 98 VAL A CA 1
ATOM 750 C C . VAL A 1 98 ? -2.699 -18.032 24.413 1.00 96.12 98 VAL A C 1
ATOM 752 O O . VAL A 1 98 ? -2.600 -17.304 25.400 1.00 96.12 98 VAL A O 1
ATOM 755 N N . TYR A 1 99 ? -1.631 -18.484 23.747 1.00 94.06 99 TYR A N 1
ATOM 756 C CA . TYR A 1 99 ? -0.246 -18.263 24.165 1.00 94.06 99 TYR A CA 1
ATOM 757 C C . TYR A 1 99 ? 0.096 -16.777 24.318 1.00 94.06 99 TYR A C 1
ATOM 759 O O . TYR A 1 99 ? 0.777 -16.384 25.266 1.00 94.06 99 TYR A O 1
ATOM 767 N N . MET A 1 100 ? -0.359 -15.932 23.391 1.00 92.75 100 MET A N 1
ATOM 768 C CA . MET A 1 100 ? -0.133 -14.488 23.462 1.00 92.75 100 MET A CA 1
ATOM 769 C C . MET A 1 100 ? -0.928 -13.850 24.603 1.00 92.75 100 MET A C 1
ATOM 771 O O . MET A 1 100 ? -0.375 -13.052 25.361 1.00 92.75 100 MET A O 1
ATOM 775 N N . LEU A 1 101 ? -2.203 -14.214 24.760 1.00 94.81 101 LEU A N 1
ATOM 776 C CA . LEU A 1 101 ? -3.083 -13.627 25.766 1.00 94.81 101 LEU A CA 1
ATOM 777 C C . LEU A 1 101 ? -2.660 -13.983 27.200 1.00 94.81 101 LEU A C 1
ATOM 779 O O . LEU A 1 101 ? -2.684 -13.121 28.074 1.00 94.81 101 LEU A O 1
ATOM 783 N N . GLU A 1 102 ? -2.197 -15.209 27.458 1.00 95.38 102 GLU A N 1
ATOM 784 C CA . GLU A 1 102 ? -1.721 -15.643 28.787 1.00 95.38 102 GLU A CA 1
ATOM 785 C C . GLU A 1 102 ? -0.511 -14.845 29.302 1.00 95.38 102 GLU A C 1
ATOM 787 O O . GLU A 1 102 ? -0.233 -14.764 30.509 1.00 95.38 102 GLU A O 1
ATOM 792 N N . GLN A 1 103 ? 0.226 -14.212 28.393 1.00 93.44 103 GLN A N 1
ATOM 793 C CA . GLN A 1 103 ? 1.359 -13.368 28.745 1.00 93.44 103 GLN A CA 1
ATOM 794 C C . GLN A 1 103 ? 0.936 -11.982 29.217 1.00 93.44 103 GLN A C 1
ATOM 796 O O . GLN A 1 103 ? 1.744 -11.295 29.846 1.00 93.44 103 GLN A O 1
ATOM 801 N N . TYR A 1 104 ? -0.321 -11.592 28.978 1.00 93.56 104 TYR A N 1
ATOM 802 C CA . TYR A 1 104 ? -0.805 -10.270 29.335 1.00 93.56 104 TYR A CA 1
ATOM 803 C C . TYR A 1 104 ? -0.792 -10.064 30.843 1.00 93.56 104 TYR A C 1
ATOM 805 O O . TYR A 1 104 ? -1.142 -10.946 31.639 1.00 93.56 104 TYR A O 1
ATOM 813 N N . ARG A 1 105 ? -0.336 -8.878 31.239 1.00 95.31 105 ARG A N 1
ATOM 814 C CA . ARG A 1 105 ? -0.353 -8.411 32.622 1.00 95.31 105 ARG A CA 1
ATOM 815 C C . ARG A 1 105 ? -1.133 -7.117 32.684 1.00 95.31 105 ARG A C 1
ATOM 817 O O . ARG A 1 105 ? -1.008 -6.265 31.809 1.00 95.31 105 ARG A O 1
ATOM 824 N N . TYR A 1 106 ? -1.937 -6.988 33.726 1.00 95.44 106 TYR A N 1
ATOM 825 C CA . TYR A 1 106 ? -2.815 -5.854 33.921 1.00 95.44 106 TYR A CA 1
ATOM 826 C C . TYR A 1 106 ? -2.550 -5.177 35.263 1.00 95.44 106 TYR A C 1
ATOM 828 O O . TYR A 1 106 ? -2.270 -5.818 36.275 1.00 95.44 106 TYR A O 1
ATOM 836 N N . HIS A 1 107 ? -2.699 -3.860 35.282 1.00 96.06 107 HIS A N 1
ATOM 837 C CA . HIS A 1 107 ? -2.766 -3.060 36.494 1.00 96.06 107 HIS A CA 1
ATOM 838 C C . HIS A 1 107 ? -4.211 -2.629 36.746 1.00 96.06 107 HIS A C 1
ATOM 840 O O . HIS A 1 107 ? -4.918 -2.302 35.788 1.00 96.06 107 HIS A O 1
ATOM 846 N N . PRO A 1 108 ? -4.674 -2.624 38.007 1.00 97.31 108 PRO A N 1
ATOM 847 C CA . PRO A 1 108 ? -6.008 -2.130 38.314 1.00 97.31 108 PRO A CA 1
ATOM 848 C C . PRO A 1 108 ? -6.097 -0.635 37.997 1.00 97.31 108 PRO A C 1
ATOM 850 O O . PRO A 1 108 ? -5.134 0.113 38.180 1.00 97.31 108 PRO A O 1
ATOM 853 N N . THR A 1 109 ? -7.263 -0.197 37.537 1.00 95.94 109 THR A N 1
ATOM 854 C CA . THR A 1 109 ? -7.614 1.226 37.502 1.00 95.94 109 THR A CA 1
ATOM 855 C C . THR A 1 109 ? -8.073 1.697 38.880 1.00 95.94 109 THR A C 1
ATOM 857 O O . THR A 1 109 ? -8.340 0.889 39.772 1.00 95.94 109 THR A O 1
ATOM 860 N N . ASP A 1 110 ? -8.268 3.005 39.035 1.00 95.31 110 ASP A N 1
ATOM 861 C CA . ASP A 1 110 ? -8.874 3.569 40.247 1.00 95.31 110 ASP A CA 1
ATOM 862 C C . ASP A 1 110 ? -10.289 3.010 40.493 1.00 95.31 110 ASP A C 1
ATOM 864 O O . ASP A 1 110 ? -10.679 2.769 41.635 1.00 95.31 110 ASP A O 1
ATOM 868 N N . ALA A 1 111 ? -11.035 2.707 39.422 1.00 92.81 111 ALA A N 1
ATOM 869 C CA . ALA A 1 111 ? -12.360 2.091 39.499 1.00 92.81 111 ALA A CA 1
ATOM 870 C C . ALA A 1 111 ? -12.328 0.608 39.923 1.00 92.81 111 ALA A C 1
ATOM 872 O O . ALA A 1 111 ? -13.370 0.049 40.267 1.00 92.81 111 ALA A O 1
ATOM 873 N N . ASN A 1 112 ? -11.150 -0.025 39.935 1.00 96.19 112 ASN A N 1
ATOM 874 C CA . ASN A 1 112 ? -10.938 -1.377 40.446 1.00 96.19 112 ASN A CA 1
ATOM 875 C C . ASN A 1 112 ? -9.826 -1.430 41.506 1.00 96.19 112 ASN A C 1
ATOM 877 O O . ASN A 1 112 ? -9.038 -2.376 41.546 1.00 96.19 112 ASN A O 1
ATOM 881 N N . ALA A 1 113 ? -9.761 -0.434 42.396 1.00 94.75 113 ALA A N 1
ATOM 882 C CA . ALA A 1 113 ? -8.776 -0.402 43.482 1.00 94.75 113 ALA A CA 1
ATOM 883 C C . ALA A 1 113 ? -8.810 -1.665 44.371 1.00 94.75 113 ALA A C 1
ATOM 885 O O . ALA A 1 113 ? -7.782 -2.090 44.897 1.00 94.75 113 ALA A O 1
ATOM 886 N N . ALA A 1 114 ? -9.980 -2.306 44.488 1.00 94.69 114 ALA A N 1
ATOM 887 C CA . ALA A 1 114 ? -10.170 -3.565 45.209 1.00 94.69 114 ALA A CA 1
ATOM 888 C C . ALA A 1 114 ? -9.632 -4.806 44.467 1.00 94.69 114 ALA A C 1
ATOM 890 O O . ALA A 1 114 ? -9.656 -5.899 45.034 1.00 94.69 114 ALA A O 1
ATOM 891 N N . ARG A 1 115 ? -9.152 -4.657 43.222 1.00 96.44 115 ARG A N 1
ATOM 892 C CA . ARG A 1 115 ? -8.626 -5.741 42.376 1.00 96.44 115 ARG A CA 1
ATOM 893 C C . ARG A 1 115 ? -9.605 -6.906 42.247 1.00 96.44 115 ARG A C 1
ATOM 895 O O . ARG A 1 115 ? -9.226 -8.073 42.339 1.00 96.44 115 ARG A O 1
ATOM 902 N N . THR A 1 116 ? -10.882 -6.594 42.062 1.00 95.44 116 THR A N 1
ATOM 903 C CA . THR A 1 116 ? -11.898 -7.615 41.817 1.00 95.44 116 THR A CA 1
ATOM 904 C C . THR A 1 116 ? -11.544 -8.346 40.526 1.00 95.44 116 THR A C 1
ATOM 906 O O . THR A 1 116 ? -11.260 -7.702 39.514 1.00 95.44 116 THR A O 1
ATOM 909 N N . ALA A 1 117 ? -11.523 -9.680 40.579 1.00 96.81 117 ALA A N 1
ATOM 910 C CA . ALA A 1 117 ? -11.285 -10.509 39.406 1.00 96.81 117 ALA A CA 1
ATOM 911 C C . ALA A 1 117 ? -12.431 -10.340 38.404 1.00 96.81 117 ALA A C 1
ATOM 913 O O . ALA A 1 117 ? -13.588 -10.160 38.793 1.00 96.81 117 ALA A O 1
ATOM 914 N N . VAL A 1 118 ? -12.107 -10.397 37.118 1.00 96.69 118 VAL A N 1
ATOM 915 C CA . VAL A 1 118 ? -13.048 -10.091 36.041 1.00 96.69 118 VAL A CA 1
ATOM 916 C C . VAL A 1 118 ? -12.978 -11.168 34.970 1.00 96.69 118 VAL A C 1
ATOM 918 O O . VAL A 1 118 ? -11.880 -11.508 34.547 1.00 96.69 118 VAL A O 1
ATOM 921 N N . ARG A 1 119 ? -14.126 -11.666 34.500 1.00 97.38 119 ARG A N 1
ATOM 922 C CA . ARG A 1 119 ? -14.219 -12.513 33.301 1.00 97.38 119 ARG A CA 1
ATOM 923 C C . ARG A 1 119 ? -14.729 -11.683 32.127 1.00 97.38 119 ARG A C 1
ATOM 925 O O . ARG A 1 119 ? -15.712 -10.958 32.260 1.00 97.38 119 ARG A O 1
ATOM 932 N N . THR A 1 120 ? -14.042 -11.764 30.998 1.00 97.12 120 THR A N 1
ATOM 933 C CA . THR A 1 120 ? -14.342 -10.973 29.801 1.00 97.12 120 THR A CA 1
ATOM 934 C C . THR A 1 120 ? -13.991 -11.754 28.535 1.00 97.12 120 THR A C 1
ATOM 936 O O . THR A 1 120 ? -13.472 -12.869 28.623 1.00 97.12 120 THR A O 1
ATOM 939 N N . ALA A 1 121 ? -14.289 -11.195 27.364 1.00 95.25 121 ALA A N 1
ATOM 940 C CA . ALA A 1 121 ? -13.964 -11.787 26.075 1.00 95.25 121 ALA A CA 1
ATOM 941 C C . ALA A 1 121 ? -13.305 -10.778 25.127 1.00 95.25 121 ALA A C 1
ATOM 943 O O . ALA A 1 121 ? -13.583 -9.582 25.170 1.00 95.25 121 ALA A O 1
ATOM 944 N N . THR A 1 122 ? -12.431 -11.272 24.253 1.00 93.75 122 THR A N 1
ATOM 945 C CA . THR A 1 122 ? -11.743 -10.479 23.229 1.00 93.75 122 THR A CA 1
ATOM 946 C C . THR A 1 122 ? -11.650 -11.250 21.919 1.00 93.75 122 THR A C 1
ATOM 948 O O . THR A 1 122 ? -11.802 -12.469 21.895 1.00 93.75 122 THR A O 1
ATOM 951 N N . THR A 1 123 ? -11.397 -10.544 20.821 1.00 93.19 123 THR A N 1
ATOM 952 C CA . THR A 1 123 ? -11.047 -11.156 19.536 1.00 93.19 123 THR A CA 1
ATOM 953 C C . THR A 1 123 ? -9.623 -10.753 19.180 1.00 93.19 123 THR A C 1
ATOM 955 O O . THR A 1 123 ? -9.311 -9.567 19.098 1.00 93.19 123 THR A O 1
ATOM 958 N N . MET A 1 124 ? -8.753 -11.741 18.994 1.00 91.88 124 MET A N 1
ATOM 959 C CA . MET A 1 124 ? -7.368 -11.557 18.572 1.00 91.88 124 MET A CA 1
ATOM 960 C C . MET A 1 124 ? -7.203 -12.008 17.136 1.00 91.88 124 MET A C 1
ATOM 962 O O . MET A 1 124 ? -7.772 -13.018 16.726 1.00 91.88 124 MET A O 1
ATOM 966 N N . THR A 1 125 ? -6.377 -11.291 16.383 1.00 87.06 125 THR A N 1
ATOM 967 C CA . THR A 1 125 ? -6.130 -11.609 14.979 1.00 87.06 125 THR A CA 1
ATOM 968 C C . THR A 1 125 ? -4.666 -11.643 14.631 1.00 87.06 125 THR A C 1
ATOM 970 O O . THR A 1 125 ? -3.890 -10.805 15.092 1.00 87.06 125 THR A O 1
ATOM 973 N N . MET A 1 126 ? -4.297 -12.617 13.805 1.00 77.31 126 MET A N 1
ATOM 974 C CA . MET A 1 126 ? -2.942 -12.742 13.306 1.00 77.31 126 MET A CA 1
ATOM 975 C C . MET A 1 126 ? -2.779 -11.861 12.067 1.00 77.31 126 MET A C 1
ATOM 977 O O . MET A 1 126 ? -3.374 -12.124 11.025 1.00 77.31 126 MET A O 1
ATOM 981 N N . GLY A 1 127 ? -1.967 -10.812 12.196 1.00 59.84 127 GLY A N 1
ATOM 982 C CA . GLY A 1 127 ? -1.816 -9.762 11.186 1.00 59.84 127 GLY A CA 1
ATOM 983 C C . GLY A 1 127 ? -2.398 -8.424 11.658 1.00 59.84 127 GLY A C 1
ATOM 984 O O . GLY A 1 127 ? -2.765 -8.301 12.829 1.00 59.84 127 GLY A O 1
ATOM 985 N N . PRO A 1 128 ? -2.455 -7.392 10.795 1.00 39.81 128 PRO A N 1
ATOM 986 C CA . PRO A 1 128 ? -3.137 -6.148 11.144 1.00 39.81 128 PRO A CA 1
ATOM 987 C C . PRO A 1 128 ? -4.585 -6.462 11.569 1.00 39.81 128 PRO A C 1
ATOM 989 O O . PRO A 1 128 ? -5.198 -7.352 10.976 1.00 39.81 128 PRO A O 1
ATOM 992 N N . PRO A 1 129 ? -5.122 -5.786 12.603 1.00 37.72 129 PRO A N 1
ATOM 993 C CA . PRO A 1 129 ? -6.444 -6.096 13.141 1.00 37.72 129 PRO A CA 1
ATOM 994 C C . PRO A 1 129 ? -7.498 -6.093 12.023 1.00 37.72 129 PRO A C 1
ATOM 996 O O . PRO A 1 129 ? -7.442 -5.200 11.171 1.00 37.72 129 PRO A O 1
ATOM 999 N N . PRO A 1 130 ? -8.489 -7.009 12.007 1.00 40.91 130 PRO A N 1
ATOM 1000 C CA . PRO A 1 130 ? -9.704 -6.798 11.258 1.00 40.91 130 PRO A CA 1
ATOM 1001 C C . PRO A 1 130 ? -10.337 -5.592 11.922 1.00 40.91 130 PRO A C 1
ATOM 1003 O O . PRO A 1 130 ? -10.928 -5.656 12.999 1.00 40.91 130 PRO A O 1
ATOM 1006 N N . VAL A 1 131 ? -10.136 -4.439 11.302 1.00 43.09 131 VAL A N 1
ATOM 1007 C CA . VAL A 1 131 ? -10.854 -3.242 11.696 1.00 43.09 131 VAL A CA 1
ATOM 1008 C C . VAL A 1 131 ? -12.329 -3.650 11.647 1.00 43.09 131 VAL A C 1
ATOM 1010 O O . VAL A 1 131 ? -12.750 -4.329 10.705 1.00 43.09 131 VAL A O 1
ATOM 1013 N N . ALA A 1 132 ? -13.126 -3.337 12.668 1.00 43.97 132 ALA A N 1
ATOM 1014 C CA . ALA A 1 132 ? -14.572 -3.469 12.535 1.00 43.97 132 ALA A CA 1
ATOM 1015 C C . ALA A 1 132 ? -14.970 -2.761 11.229 1.00 43.97 132 ALA A C 1
ATOM 1017 O O . ALA A 1 132 ? -14.374 -1.735 10.888 1.00 43.97 132 ALA A O 1
ATOM 1018 N N . ALA A 1 133 ? -15.871 -3.334 10.426 1.00 44.16 133 ALA A N 1
ATOM 1019 C CA . ALA A 1 133 ? -16.373 -2.635 9.246 1.00 44.16 133 ALA A CA 1
ATOM 1020 C C . ALA A 1 133 ? -16.833 -1.249 9.711 1.00 44.16 133 ALA A C 1
ATOM 1022 O O . ALA A 1 133 ? -17.777 -1.155 10.494 1.00 44.16 133 ALA A O 1
ATOM 1023 N N . SER A 1 134 ? -16.107 -0.193 9.329 1.00 46.38 134 SER A N 1
ATOM 1024 C CA . SER A 1 134 ? -16.521 1.156 9.680 1.00 46.38 134 SER A CA 1
ATOM 1025 C C . SER A 1 134 ? -17.887 1.324 9.038 1.00 46.38 134 SER A C 1
ATOM 1027 O O . SER A 1 134 ? -18.016 1.268 7.818 1.00 46.38 134 SER A O 1
ATOM 1029 N N . THR A 1 135 ? -18.928 1.458 9.854 1.00 56.25 135 THR A N 1
ATOM 1030 C CA . THR A 1 135 ? -20.294 1.699 9.379 1.00 56.25 135 THR A CA 1
ATOM 1031 C C . THR A 1 135 ? -20.444 3.104 8.792 1.00 56.25 135 THR A C 1
ATOM 1033 O O . THR A 1 135 ? -21.538 3.493 8.388 1.00 56.25 135 THR A O 1
ATOM 1036 N N . GLN A 1 136 ? -19.367 3.895 8.752 1.00 64.81 136 GLN A N 1
ATOM 1037 C CA . GLN A 1 136 ? -19.356 5.187 8.092 1.00 64.81 136 GLN A CA 1
ATOM 1038 C C . GLN A 1 136 ? -19.400 5.014 6.576 1.00 64.81 136 GLN A C 1
ATOM 1040 O O . GLN A 1 136 ? -18.552 4.359 5.972 1.00 64.81 136 GLN A O 1
ATOM 1045 N N . ALA A 1 137 ? -20.374 5.681 5.960 1.00 84.62 137 ALA A N 1
ATOM 1046 C CA . ALA A 1 137 ? -20.445 5.799 4.515 1.00 84.62 137 ALA A CA 1
ATOM 1047 C C . ALA A 1 137 ? -19.135 6.399 3.953 1.00 84.62 137 ALA A C 1
ATOM 1049 O O . ALA A 1 137 ? -18.583 7.334 4.566 1.00 84.62 137 ALA A O 1
ATOM 1050 N N . PRO A 1 138 ? -18.658 5.903 2.793 1.00 91.44 138 PRO A N 1
ATOM 1051 C CA . PRO A 1 138 ? -17.484 6.450 2.129 1.00 91.44 138 PRO A CA 1
ATOM 1052 C C . PRO A 1 138 ? -17.605 7.962 1.930 1.00 91.44 138 PRO A C 1
ATOM 1054 O O . PRO A 1 138 ? -18.658 8.475 1.543 1.00 91.44 138 PRO A O 1
ATOM 1057 N N . LEU A 1 139 ? -16.527 8.686 2.214 1.00 94.19 139 LEU A N 1
ATOM 1058 C CA . LEU A 1 139 ? -16.469 10.129 2.009 1.00 94.19 139 LEU A CA 1
ATOM 1059 C C . LEU A 1 139 ? -16.162 10.423 0.539 1.00 94.19 139 LEU A C 1
ATOM 1061 O O . LEU A 1 139 ? -15.153 9.956 0.030 1.00 94.19 139 LEU A O 1
ATOM 1065 N N . ARG A 1 140 ? -16.983 11.226 -0.140 1.00 96.56 140 ARG A N 1
ATOM 1066 C CA . ARG A 1 140 ? -16.618 11.761 -1.460 1.00 96.56 140 ARG A CA 1
ATOM 1067 C C . ARG A 1 140 ? -15.663 12.939 -1.300 1.00 96.56 140 ARG A C 1
ATOM 1069 O O . ARG A 1 140 ? -15.979 13.861 -0.550 1.00 96.56 140 ARG A O 1
ATOM 1076 N N . VAL A 1 141 ? -14.533 12.905 -2.001 1.00 96.31 141 VAL A N 1
ATOM 1077 C CA . VAL A 1 141 ? -13.542 13.993 -2.020 1.00 96.31 141 VAL A CA 1
ATOM 1078 C C . VAL A 1 141 ? -13.105 14.304 -3.449 1.00 96.31 141 VAL A C 1
ATOM 1080 O O . VAL A 1 141 ? -13.161 13.442 -4.328 1.00 96.31 141 VAL A O 1
ATOM 1083 N N . GLU A 1 142 ? -12.626 15.528 -3.662 1.00 95.12 142 GLU A N 1
ATOM 1084 C CA . GLU A 1 142 ? -11.983 15.918 -4.918 1.00 95.12 142 GLU A CA 1
ATOM 1085 C C . GLU A 1 142 ? -10.561 15.344 -5.010 1.00 95.12 142 GLU A C 1
ATOM 1087 O O . GLU A 1 142 ? -9.900 15.127 -3.990 1.00 95.12 142 GLU A O 1
ATOM 1092 N N . TYR A 1 143 ? -10.055 15.129 -6.230 1.00 93.88 143 TYR A N 1
ATOM 1093 C CA . TYR A 1 143 ? -8.722 14.547 -6.453 1.00 93.88 143 TYR A CA 1
ATOM 1094 C C . TYR A 1 143 ? -7.604 15.295 -5.708 1.00 93.88 143 TYR A C 1
ATOM 1096 O O . TYR A 1 143 ? -6.759 14.675 -5.067 1.00 93.88 143 TYR A O 1
ATOM 1104 N N . GLU A 1 144 ? -7.638 16.628 -5.706 1.00 91.62 144 GLU A N 1
ATOM 1105 C CA . GLU A 1 144 ? -6.648 17.472 -5.018 1.00 91.62 144 GLU A CA 1
ATOM 1106 C C . GLU A 1 144 ? -6.649 17.280 -3.492 1.00 91.62 144 GLU A C 1
ATOM 1108 O O . GLU A 1 144 ? -5.643 17.509 -2.820 1.00 91.62 144 GLU A O 1
ATOM 1113 N N . GLN A 1 145 ? -7.773 16.829 -2.933 1.00 95.38 145 GLN A N 1
ATOM 1114 C CA . GLN A 1 145 ? -7.939 16.569 -1.504 1.00 95.38 145 GLN A CA 1
ATOM 1115 C C . GLN A 1 145 ? -7.562 15.137 -1.127 1.00 95.38 145 GLN A C 1
ATOM 1117 O O . GLN A 1 145 ? -7.430 14.839 0.061 1.00 95.38 145 GLN A O 1
ATOM 1122 N N . LEU A 1 146 ? -7.366 14.246 -2.104 1.00 94.88 146 LEU A N 1
ATOM 1123 C CA . LEU A 1 146 ? -7.112 12.831 -1.860 1.00 94.88 146 LEU A CA 1
ATOM 1124 C C . LEU A 1 146 ? -5.932 12.618 -0.907 1.00 94.88 146 LEU A C 1
ATOM 1126 O O . LEU A 1 146 ? -6.049 11.862 0.053 1.00 94.88 146 LEU A O 1
ATOM 1130 N N . THR A 1 147 ? -4.831 13.343 -1.110 1.00 93.50 147 THR A N 1
ATOM 1131 C CA . THR A 1 147 ? -3.601 13.212 -0.308 1.00 93.50 147 THR A CA 1
ATOM 1132 C C . THR A 1 147 ? -3.759 13.648 1.148 1.00 93.50 147 THR A C 1
ATOM 1134 O O . THR A 1 147 ? -2.945 13.262 1.991 1.00 93.50 147 THR A O 1
ATOM 1137 N N . GLN A 1 148 ? -4.823 14.391 1.471 1.00 94.31 148 GLN A N 1
ATOM 1138 C CA . GLN A 1 148 ? -5.173 14.718 2.851 1.00 94.31 148 GLN A CA 1
ATOM 1139 C C . GLN A 1 148 ? -5.668 13.479 3.600 1.00 94.31 148 GLN A C 1
ATOM 1141 O O . GLN A 1 148 ? -5.424 13.388 4.801 1.00 94.31 148 GLN A O 1
ATOM 1146 N N . TRP A 1 149 ? -6.292 12.523 2.900 1.00 95.19 149 TRP A N 1
ATOM 1147 C CA . TRP A 1 149 ? -6.894 11.307 3.460 1.00 95.19 149 TRP A CA 1
ATOM 1148 C C . TRP A 1 149 ? -6.071 10.042 3.189 1.00 95.19 149 TRP A C 1
ATOM 1150 O O . TRP A 1 149 ? -5.930 9.187 4.063 1.00 95.19 149 TRP A O 1
ATOM 1160 N N . TRP A 1 150 ? -5.499 9.925 1.995 1.00 96.31 150 TRP A N 1
ATOM 1161 C CA . TRP A 1 150 ? -4.803 8.740 1.510 1.00 96.31 150 TRP A CA 1
ATOM 1162 C C . TRP A 1 150 ? -3.567 9.144 0.712 1.00 96.31 150 TRP A C 1
ATOM 1164 O O . TRP A 1 150 ? -3.646 9.844 -0.295 1.00 96.31 150 TRP A O 1
ATOM 1174 N N . ARG A 1 151 ? -2.400 8.685 1.155 1.00 93.06 151 ARG A N 1
ATOM 1175 C CA . ARG A 1 151 ? -1.121 8.899 0.481 1.00 93.06 151 ARG A CA 1
ATOM 1176 C C . ARG A 1 151 ? -0.834 7.716 -0.430 1.00 93.06 151 ARG A C 1
ATOM 1178 O O . ARG A 1 151 ? -0.767 6.601 0.077 1.00 93.06 151 ARG A O 1
ATOM 1185 N N . PRO A 1 152 ? -0.631 7.908 -1.732 1.00 91.81 152 PRO A N 1
ATOM 1186 C CA . PRO A 1 152 ? -0.268 6.791 -2.583 1.00 91.81 152 PRO A CA 1
ATOM 1187 C C . PRO A 1 152 ? 1.108 6.217 -2.227 1.00 91.81 152 PRO A C 1
ATOM 1189 O O . PRO A 1 152 ? 2.000 6.930 -1.762 1.00 91.81 152 PRO A O 1
ATOM 1192 N N . VAL A 1 153 ? 1.270 4.920 -2.46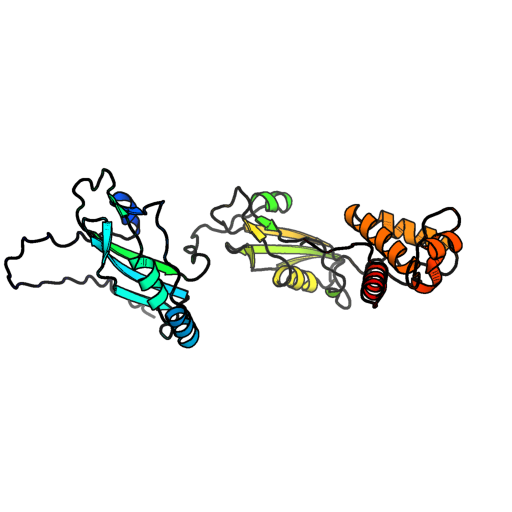6 1.00 87.50 153 VAL A N 1
ATOM 1193 C CA . VAL A 1 153 ? 2.543 4.202 -2.393 1.00 87.50 153 VAL A CA 1
ATOM 1194 C C . VAL A 1 153 ? 3.170 4.213 -3.785 1.00 87.50 153 VAL A C 1
ATOM 1196 O O . VAL A 1 153 ? 2.570 3.714 -4.732 1.00 87.50 153 VAL A O 1
ATOM 1199 N N . GLY A 1 154 ? 4.375 4.772 -3.912 1.00 78.88 154 GLY A N 1
ATOM 1200 C CA . GLY A 1 154 ? 5.072 4.902 -5.197 1.00 78.88 154 GLY A CA 1
ATOM 1201 C C . GLY A 1 154 ? 4.650 6.136 -6.001 1.00 78.88 154 GLY A C 1
ATOM 1202 O O . GLY A 1 154 ? 4.169 7.113 -5.428 1.00 78.88 154 GLY A O 1
ATOM 1203 N N . SER A 1 155 ? 4.871 6.101 -7.320 1.00 65.69 155 SER A N 1
ATOM 1204 C CA . SER A 1 155 ? 4.438 7.139 -8.270 1.00 65.69 155 SER A CA 1
ATOM 1205 C C . SER A 1 155 ? 3.182 6.644 -9.005 1.00 65.69 155 SER A C 1
ATOM 1207 O O . SER A 1 155 ? 3.282 6.031 -10.064 1.00 65.69 155 SER A O 1
ATOM 1209 N N . PRO A 1 156 ? 1.983 6.806 -8.420 1.00 62.94 156 PRO A N 1
ATOM 1210 C CA . PRO A 1 156 ? 0.773 6.074 -8.816 1.00 62.94 156 PRO A CA 1
ATOM 1211 C C . PRO A 1 156 ? 0.027 6.709 -10.000 1.00 62.94 156 PRO A C 1
ATOM 1213 O O . PRO A 1 156 ? -1.093 6.302 -10.278 1.00 62.94 156 PRO A O 1
ATOM 1216 N N . PHE A 1 157 ? 0.550 7.777 -10.610 1.00 66.81 157 PHE A N 1
ATOM 1217 C CA . PHE A 1 157 ? -0.217 8.605 -11.554 1.00 66.81 157 PHE A CA 1
ATOM 1218 C C . PHE A 1 157 ? 0.320 8.548 -12.983 1.00 66.81 157 PHE A C 1
ATOM 1220 O O . PHE A 1 157 ? -0.246 9.181 -13.870 1.00 66.81 157 PHE A O 1
ATOM 1227 N N . GLU A 1 158 ? 1.373 7.763 -13.213 1.00 69.81 158 GLU A N 1
ATOM 1228 C CA . GLU A 1 158 ? 1.983 7.585 -14.527 1.00 69.81 158 GLU A CA 1
ATOM 1229 C C . GLU A 1 158 ? 1.948 6.103 -14.920 1.00 69.81 158 GLU A C 1
ATOM 1231 O O . GLU A 1 158 ? 2.907 5.361 -14.699 1.00 69.81 158 GLU A O 1
ATOM 1236 N N . PRO A 1 159 ? 0.816 5.632 -15.469 1.00 71.94 159 PRO A N 1
ATOM 1237 C CA . PRO A 1 159 ? 0.724 4.303 -16.064 1.00 71.94 159 PRO A CA 1
ATOM 1238 C C . PRO A 1 159 ? 1.797 4.132 -17.146 1.00 71.94 159 PRO A C 1
ATOM 1240 O O . PRO A 1 159 ? 1.868 4.894 -18.113 1.00 71.94 159 PRO A O 1
ATOM 1243 N N . GLY A 1 160 ? 2.624 3.098 -16.994 1.00 67.62 160 GLY A N 1
ATOM 1244 C CA . GLY A 1 160 ? 3.654 2.767 -17.971 1.00 67.62 160 GLY A CA 1
ATOM 1245 C C . GLY A 1 160 ? 3.082 2.329 -19.332 1.00 67.62 160 GLY A C 1
ATOM 1246 O O . GLY A 1 160 ? 1.912 1.957 -19.450 1.00 67.62 160 GLY A O 1
ATOM 1247 N N . PRO A 1 161 ? 3.920 2.267 -20.381 1.00 66.12 161 PRO A N 1
ATOM 1248 C CA . PRO A 1 161 ? 3.486 1.935 -21.742 1.00 66.12 161 PRO A CA 1
ATOM 1249 C C . PRO A 1 161 ? 2.912 0.514 -21.889 1.00 66.12 161 PRO A C 1
ATOM 1251 O O . PRO A 1 161 ? 2.205 0.237 -22.855 1.00 66.12 161 PRO A O 1
ATOM 1254 N N . ALA A 1 162 ? 3.172 -0.378 -20.926 1.00 71.12 162 ALA A N 1
ATOM 1255 C CA . ALA A 1 162 ? 2.644 -1.745 -20.884 1.00 71.12 162 ALA A CA 1
ATOM 1256 C C . ALA A 1 162 ? 1.106 -1.815 -20.780 1.00 71.12 162 ALA A C 1
ATOM 1258 O O . ALA A 1 162 ? 0.511 -2.866 -21.015 1.00 71.12 162 ALA A O 1
ATOM 1259 N N . TYR A 1 163 ? 0.466 -0.696 -20.445 1.00 71.06 163 TYR A N 1
ATOM 1260 C CA . TYR A 1 163 ? -0.978 -0.576 -20.295 1.00 71.06 163 TYR A CA 1
ATOM 1261 C C . TYR A 1 163 ? -1.712 -0.268 -21.613 1.00 71.06 163 TYR A C 1
ATOM 1263 O O . TYR A 1 163 ? -2.934 -0.384 -21.672 1.00 71.06 163 TYR A O 1
ATOM 1271 N N . GLY A 1 164 ? -0.999 0.068 -22.694 1.00 66.62 164 GLY A N 1
ATOM 1272 C CA . GLY A 1 164 ? -1.609 0.417 -23.980 1.00 66.62 164 GLY A CA 1
ATOM 1273 C C . GLY A 1 164 ? -2.236 -0.773 -24.723 1.00 66.62 164 GLY A C 1
ATOM 1274 O O . GLY A 1 164 ? -1.552 -1.741 -25.048 1.00 66.62 164 GLY A O 1
ATOM 1275 N N . GLY A 1 165 ? -3.533 -0.676 -25.037 1.00 68.50 165 GLY A N 1
ATOM 1276 C CA . GLY A 1 165 ? -4.211 -1.516 -26.034 1.00 68.50 165 GLY A CA 1
ATOM 1277 C C . GLY A 1 165 ? -3.970 -1.031 -27.472 1.00 68.50 165 GLY A C 1
ATOM 1278 O O . GLY A 1 165 ? -3.115 -0.185 -27.720 1.00 68.50 165 GLY A O 1
ATOM 1279 N N . SER A 1 166 ? -4.741 -1.527 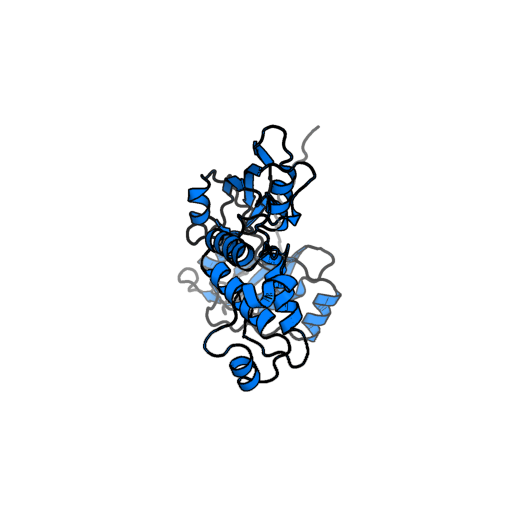-28.444 1.00 74.81 166 SER A N 1
ATOM 1280 C CA . SER A 1 166 ? -4.628 -1.103 -29.855 1.00 74.81 166 SER A CA 1
ATOM 1281 C C . SER A 1 166 ? -5.154 0.315 -30.129 1.00 74.81 166 SER A C 1
ATOM 1283 O O . SER A 1 166 ? -4.804 0.902 -31.148 1.00 74.81 166 SER A O 1
ATOM 1285 N N . ASN A 1 167 ? -5.993 0.861 -29.241 1.00 83.25 167 ASN A N 1
ATOM 1286 C CA . ASN A 1 167 ? -6.509 2.234 -29.299 1.00 83.25 167 ASN A CA 1
ATOM 1287 C C . ASN A 1 167 ? -6.732 2.793 -27.878 1.00 83.25 167 ASN A C 1
ATOM 1289 O O . ASN A 1 167 ? -7.882 2.978 -27.467 1.00 83.25 167 ASN A O 1
ATOM 1293 N N . PRO A 1 168 ? -5.668 2.974 -27.078 1.00 85.44 168 PRO A N 1
ATOM 1294 C CA . PRO A 1 168 ? -5.829 3.349 -25.688 1.00 85.44 168 PRO A CA 1
ATOM 1295 C C . PRO A 1 168 ? -6.243 4.816 -25.578 1.00 85.44 168 PRO A C 1
ATOM 1297 O O . PRO A 1 168 ? -5.738 5.680 -26.300 1.00 85.44 168 PRO A O 1
ATOM 1300 N N . ALA A 1 169 ? -7.139 5.104 -24.638 1.00 87.19 169 ALA A N 1
ATOM 1301 C CA . ALA A 1 169 ? -7.441 6.471 -24.255 1.00 87.19 169 ALA A CA 1
ATOM 1302 C C . ALA A 1 169 ? -6.166 7.160 -23.756 1.00 87.19 169 ALA A C 1
ATOM 1304 O O . ALA A 1 169 ? -5.404 6.603 -22.968 1.00 87.19 169 ALA A O 1
ATOM 1305 N N . GLN A 1 170 ? -5.950 8.377 -24.233 1.00 86.56 170 GLN A N 1
ATOM 1306 C CA . GLN A 1 170 ? -4.853 9.260 -23.858 1.00 86.56 170 GLN A CA 1
ATOM 1307 C C . GLN A 1 170 ? -5.014 9.772 -22.434 1.00 86.56 170 GLN A C 1
ATOM 1309 O O . GLN A 1 170 ? -4.060 9.830 -21.668 1.00 86.56 170 GLN A O 1
ATOM 1314 N N . SER A 1 171 ? -6.247 10.116 -22.082 1.00 87.69 171 SER A N 1
ATOM 1315 C CA . SER A 1 171 ? -6.631 10.528 -20.744 1.00 87.69 171 SER A CA 1
ATOM 1316 C C . SER A 1 171 ? -7.957 9.876 -20.387 1.00 87.69 171 SER A C 1
ATOM 1318 O O . SER A 1 171 ? -8.802 9.661 -21.255 1.00 87.69 171 SER A O 1
ATOM 1320 N N . VAL A 1 172 ? -8.121 9.522 -19.122 1.00 93.69 172 VAL A N 1
ATOM 1321 C CA . VAL A 1 172 ? -9.315 8.875 -18.582 1.00 93.69 172 VAL A CA 1
ATOM 1322 C C . VAL A 1 172 ? -9.577 9.425 -17.195 1.00 93.69 172 VAL A C 1
ATOM 1324 O O . VAL A 1 172 ? -8.658 9.594 -16.400 1.00 93.69 172 VAL A O 1
ATOM 1327 N N . VAL A 1 173 ? -10.841 9.678 -16.886 1.00 94.56 173 VAL A N 1
ATOM 1328 C CA . VAL A 1 173 ? -11.278 9.988 -15.526 1.00 94.56 173 VAL A CA 1
ATOM 1329 C C . VAL A 1 173 ? -11.871 8.720 -14.944 1.00 94.56 173 VAL A C 1
ATOM 1331 O O . VAL A 1 173 ? -12.860 8.210 -15.470 1.00 94.56 173 VAL A O 1
ATOM 1334 N N . VAL A 1 174 ? -11.284 8.215 -13.862 1.00 95.62 174 VAL A N 1
ATOM 1335 C CA . VAL A 1 174 ? -11.811 7.054 -13.137 1.00 95.62 174 VAL A CA 1
ATOM 1336 C C . VAL A 1 174 ? -12.501 7.491 -11.854 1.00 95.62 174 VAL A C 1
ATOM 1338 O O . VAL A 1 174 ? -11.998 8.356 -11.147 1.00 95.62 174 VAL A O 1
ATOM 1341 N N . GLU A 1 175 ? -13.648 6.902 -11.539 1.00 96.94 175 GLU A N 1
ATOM 1342 C CA . GLU A 1 175 ? -14.236 6.950 -10.201 1.00 96.94 175 GLU A CA 1
ATOM 1343 C C . GLU A 1 175 ? -13.898 5.645 -9.488 1.00 96.94 175 GLU A C 1
ATOM 1345 O O . GLU A 1 175 ? -14.042 4.568 -10.064 1.00 96.94 175 GLU A O 1
ATOM 1350 N N . LEU A 1 176 ? -13.410 5.742 -8.256 1.00 96.81 176 LEU A N 1
ATOM 1351 C CA . LEU A 1 176 ? -13.040 4.586 -7.444 1.00 96.81 176 LEU A CA 1
ATOM 1352 C C . LEU A 1 176 ? -13.314 4.850 -5.966 1.00 96.81 176 LEU A C 1
ATOM 1354 O O . LEU A 1 176 ? -13.312 6.001 -5.518 1.00 96.81 176 LEU A O 1
ATOM 1358 N N . THR A 1 177 ? -13.468 3.770 -5.207 1.00 97.12 177 THR A N 1
ATOM 1359 C CA . THR A 1 177 ? -13.494 3.776 -3.744 1.00 97.12 177 THR A CA 1
ATOM 1360 C C . THR A 1 177 ? -12.154 3.269 -3.219 1.00 97.12 177 THR A C 1
ATOM 1362 O O . THR A 1 177 ? -11.793 2.127 -3.469 1.00 97.12 177 THR A O 1
ATOM 1365 N N . ILE A 1 178 ? -11.412 4.068 -2.460 1.00 96.38 178 ILE A N 1
ATOM 1366 C CA . ILE A 1 178 ? -10.281 3.576 -1.666 1.00 96.38 178 ILE A CA 1
ATOM 1367 C C . ILE A 1 178 ? -10.861 3.031 -0.372 1.00 96.38 178 ILE A C 1
ATOM 1369 O O . ILE A 1 178 ? -11.443 3.783 0.417 1.00 96.38 178 ILE A O 1
ATOM 1373 N N . ASP A 1 179 ? -10.747 1.720 -0.178 1.00 94.94 179 ASP A N 1
ATOM 1374 C CA . ASP A 1 179 ? -11.205 1.079 1.046 1.00 94.94 179 ASP A CA 1
ATOM 1375 C C . ASP A 1 179 ? -10.278 1.397 2.234 1.00 94.94 179 ASP A C 1
ATOM 1377 O O . ASP A 1 179 ? -9.237 2.043 2.118 1.00 94.94 179 ASP A O 1
ATOM 1381 N N . ARG A 1 180 ? -10.670 0.950 3.425 1.00 88.75 180 ARG A N 1
ATOM 1382 C CA . ARG A 1 180 ? -9.917 1.157 4.675 1.00 88.75 180 ARG A CA 1
ATOM 1383 C C . ARG A 1 180 ? -8.517 0.527 4.686 1.00 88.75 180 ARG A C 1
ATOM 1385 O O . ARG A 1 180 ? -7.690 0.832 5.551 1.00 88.75 180 ARG A O 1
ATOM 1392 N N . ASP A 1 181 ? -8.266 -0.404 3.779 1.00 91.62 181 ASP A N 1
ATOM 1393 C CA . ASP A 1 181 ? -6.986 -1.085 3.657 1.00 91.62 181 ASP A CA 1
ATOM 1394 C C . ASP A 1 181 ? -6.082 -0.348 2.658 1.00 91.62 181 ASP A C 1
ATOM 1396 O O . ASP A 1 181 ? -4.932 -0.737 2.459 1.00 91.62 181 ASP A O 1
ATOM 1400 N N . GLY A 1 182 ? -6.570 0.764 2.092 1.00 94.19 182 GLY A N 1
ATOM 1401 C CA . GLY A 1 182 ? -5.869 1.545 1.084 1.00 94.19 182 GLY A CA 1
ATOM 1402 C C . GLY A 1 182 ? -5.887 0.872 -0.286 1.00 94.19 182 GLY A C 1
ATOM 1403 O O . GLY A 1 182 ? -5.016 1.153 -1.112 1.00 94.19 182 GLY A O 1
ATOM 1404 N N . VAL A 1 183 ? -6.837 -0.039 -0.522 1.00 95.25 183 VAL A N 1
ATOM 1405 C CA . VAL A 1 183 ? -6.982 -0.771 -1.780 1.00 95.25 183 VAL A CA 1
ATOM 1406 C C . VAL A 1 183 ? -8.107 -0.138 -2.606 1.00 95.25 183 VAL A C 1
ATOM 1408 O O . VAL A 1 183 ? -9.210 0.066 -2.092 1.00 95.25 183 VAL A O 1
ATOM 1411 N N . PRO A 1 184 ? -7.869 0.179 -3.889 1.00 95.75 184 PRO A N 1
ATOM 1412 C CA . PRO A 1 184 ? -8.927 0.624 -4.790 1.00 95.75 184 PRO A CA 1
ATOM 1413 C C . PRO A 1 184 ? -9.983 -0.463 -5.028 1.00 95.75 184 PRO A C 1
ATOM 1415 O O . PRO A 1 184 ? -9.664 -1.624 -5.288 1.00 95.75 184 PRO A O 1
ATOM 1418 N N . ARG A 1 185 ? -11.251 -0.066 -4.976 1.00 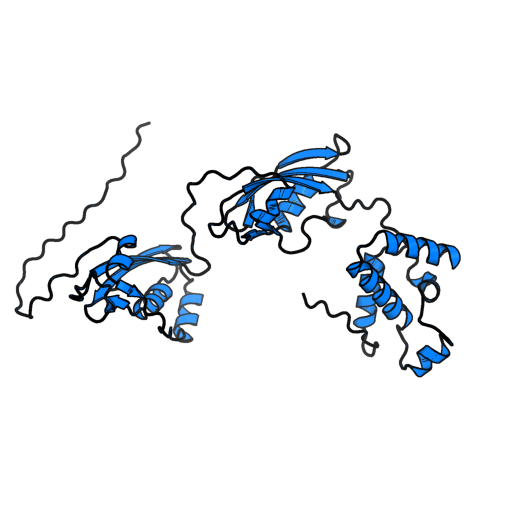95.19 185 ARG A N 1
ATOM 1419 C CA . ARG A 1 185 ? -12.462 -0.859 -5.214 1.00 95.19 185 ARG A CA 1
ATOM 1420 C C . ARG A 1 185 ? -13.412 -0.073 -6.110 1.00 95.19 185 ARG A C 1
ATOM 1422 O O . ARG A 1 185 ? -13.253 1.136 -6.273 1.00 95.19 185 ARG A O 1
ATOM 1429 N N . ASP A 1 186 ? -14.397 -0.766 -6.674 1.00 95.12 186 ASP A N 1
ATOM 1430 C CA . ASP A 1 186 ? -15.475 -0.166 -7.476 1.00 95.12 186 ASP A CA 1
ATOM 1431 C C . ASP A 1 186 ? -14.964 0.767 -8.589 1.00 95.12 186 ASP A C 1
ATOM 1433 O O . ASP A 1 186 ? -15.554 1.806 -8.878 1.00 95.12 186 ASP A O 1
ATOM 1437 N N . VAL A 1 187 ? -13.826 0.411 -9.191 1.00 95.31 187 VAL A N 1
ATOM 1438 C CA . VAL A 1 187 ? -13.150 1.245 -10.185 1.00 95.31 187 VAL A CA 1
ATOM 1439 C C . VAL A 1 187 ? -13.984 1.277 -11.464 1.00 95.31 187 VAL A C 1
ATOM 1441 O O . VAL A 1 187 ? -14.277 0.242 -12.060 1.00 95.31 187 VAL A O 1
ATOM 1444 N N . SER A 1 188 ? -14.345 2.471 -11.918 1.00 95.50 188 SER A N 1
ATOM 1445 C CA . SER A 1 188 ? -15.119 2.678 -13.140 1.00 95.50 188 SER A CA 1
ATOM 1446 C C . SER A 1 188 ? -14.548 3.830 -13.958 1.00 95.50 188 SER A C 1
ATOM 1448 O O . SER A 1 188 ? -14.114 4.844 -13.418 1.00 95.50 188 SER A O 1
ATOM 1450 N N . VAL A 1 189 ? -14.523 3.673 -15.281 1.00 95.25 189 VAL A N 1
ATOM 1451 C CA . VAL A 1 189 ? -14.121 4.743 -16.201 1.00 95.25 189 VAL A CA 1
ATOM 1452 C C . VAL A 1 189 ? -15.338 5.627 -16.457 1.00 95.25 189 VAL A C 1
ATOM 1454 O O . VAL A 1 189 ? -16.349 5.152 -16.969 1.00 95.25 189 VAL A O 1
ATOM 1457 N N . VAL A 1 190 ? -15.243 6.902 -16.089 1.00 96.06 190 VAL A N 1
ATOM 1458 C CA . VAL A 1 190 ? -16.332 7.881 -16.214 1.00 96.06 190 VAL A CA 1
ATOM 1459 C C . VAL A 1 190 ? -16.225 8.682 -17.506 1.00 96.06 190 VAL A C 1
ATOM 1461 O O . VAL A 1 190 ? -17.241 9.054 -18.085 1.00 96.06 190 VAL A O 1
ATOM 1464 N N . ASP A 1 191 ? -15.001 8.960 -17.946 1.00 95.12 191 ASP A N 1
ATOM 1465 C CA . ASP A 1 191 ? -14.727 9.689 -19.182 1.00 95.12 191 ASP A CA 1
ATOM 1466 C C . ASP A 1 191 ? -13.410 9.213 -19.797 1.00 95.12 191 ASP A C 1
ATOM 1468 O O . ASP A 1 191 ? -12.514 8.796 -19.062 1.00 95.12 191 ASP A O 1
ATOM 1472 N N . ALA A 1 192 ? -13.297 9.274 -21.123 1.00 94.06 192 ALA A N 1
ATOM 1473 C CA . ALA A 1 192 ? -12.133 8.839 -21.887 1.00 94.06 192 ALA A CA 1
ATOM 1474 C C . ALA A 1 192 ? -11.897 9.761 -23.091 1.00 94.06 192 ALA A C 1
ATOM 1476 O O . ALA A 1 192 ? -12.804 10.036 -23.875 1.00 94.06 192 ALA A O 1
ATOM 1477 N N . THR A 1 193 ? -10.652 10.202 -23.262 1.00 90.44 193 THR A N 1
ATOM 1478 C CA . THR A 1 193 ? -10.216 11.073 -24.357 1.00 90.44 193 THR A CA 1
ATOM 1479 C C . THR A 1 193 ? -9.173 10.361 -25.225 1.00 90.44 193 THR A C 1
ATOM 1481 O O . THR A 1 193 ? -8.175 9.887 -24.682 1.00 90.44 193 THR A O 1
ATOM 1484 N N . PRO A 1 194 ? -9.333 10.321 -26.563 1.00 88.88 194 PRO A N 1
ATOM 1485 C CA . PRO A 1 194 ? -10.496 10.798 -27.312 1.00 88.88 194 PRO A CA 1
ATOM 1486 C C . PRO A 1 194 ? -11.742 9.944 -27.036 1.00 88.88 194 PRO A C 1
ATOM 1488 O O . PRO A 1 194 ? -11.634 8.782 -26.648 1.00 88.88 194 PRO A O 1
ATOM 1491 N N . ALA A 1 195 ? -12.927 10.519 -27.254 1.00 89.31 195 ALA A N 1
ATOM 1492 C CA . ALA A 1 195 ? -14.187 9.809 -27.055 1.00 89.31 195 ALA A CA 1
ATOM 1493 C C . ALA A 1 195 ? -14.224 8.513 -27.888 1.00 89.31 195 ALA A C 1
ATOM 1495 O O . ALA A 1 195 ? -13.908 8.518 -29.078 1.00 89.31 195 ALA A O 1
ATOM 1496 N N . GLY A 1 196 ? -14.606 7.403 -27.254 1.00 86.19 196 GLY A N 1
ATOM 1497 C CA . GLY A 1 196 ? -14.604 6.070 -27.869 1.00 86.19 196 GLY A CA 1
ATOM 1498 C C . GLY A 1 196 ? -13.253 5.342 -27.844 1.00 86.19 196 GLY A C 1
ATOM 1499 O O . GLY A 1 196 ? -13.176 4.218 -28.340 1.00 86.19 196 GLY A O 1
ATOM 1500 N N . ALA A 1 197 ? -12.200 5.938 -27.275 1.00 88.38 197 ALA A N 1
ATOM 1501 C CA . ALA A 1 197 ? -10.949 5.234 -27.001 1.00 88.38 197 ALA A CA 1
ATOM 1502 C C . ALA A 1 197 ? -11.072 4.283 -25.799 1.00 88.38 197 ALA A C 1
ATOM 1504 O O . ALA A 1 197 ? -11.921 4.458 -24.923 1.00 88.38 197 ALA A O 1
ATOM 1505 N N . ASP A 1 198 ? -10.210 3.268 -25.759 1.00 88.50 198 ASP A N 1
ATOM 1506 C CA . ASP A 1 198 ? -10.239 2.227 -24.735 1.00 88.50 198 ASP A CA 1
ATOM 1507 C C . ASP A 1 198 ? -9.643 2.722 -23.408 1.00 88.50 198 ASP A C 1
ATOM 1509 O O . ASP A 1 198 ? -8.441 2.972 -23.305 1.00 88.50 198 ASP A O 1
ATOM 1513 N N . GLY A 1 199 ? -10.488 2.846 -22.382 1.00 90.75 199 GLY A N 1
ATOM 1514 C CA . GLY A 1 199 ? -10.097 3.203 -21.017 1.00 90.75 199 GLY A CA 1
ATOM 1515 C C . GLY A 1 199 ? -9.797 2.013 -20.098 1.00 90.75 199 GLY A C 1
ATOM 1516 O O . GLY A 1 199 ? -9.471 2.227 -18.931 1.00 90.75 199 GLY A O 1
ATOM 1517 N N . ALA A 1 200 ? -9.898 0.763 -20.570 1.00 91.38 200 ALA A N 1
ATOM 1518 C CA . ALA A 1 200 ? -9.733 -0.434 -19.732 1.00 91.38 200 ALA A CA 1
ATOM 1519 C C . ALA A 1 200 ? -8.349 -0.521 -19.070 1.00 91.38 200 ALA A C 1
ATOM 1521 O O . ALA A 1 200 ? -8.184 -1.139 -18.014 1.00 91.38 200 ALA A O 1
ATOM 1522 N N . TRP A 1 201 ? -7.355 0.132 -19.669 1.00 91.25 201 TRP A N 1
ATOM 1523 C CA . TRP A 1 201 ? -6.019 0.238 -19.111 1.00 91.25 201 TRP A CA 1
ATOM 1524 C C . TRP A 1 201 ? -6.008 0.917 -17.736 1.00 91.25 201 TRP A C 1
ATOM 1526 O O . TRP A 1 201 ? -5.271 0.478 -16.853 1.00 91.25 201 TRP A O 1
ATOM 1536 N N . ALA A 1 202 ? -6.857 1.928 -17.519 1.00 92.62 202 ALA A N 1
ATOM 1537 C CA . ALA A 1 202 ? -6.894 2.678 -16.268 1.00 92.62 202 ALA A CA 1
ATOM 1538 C C . ALA A 1 202 ? -7.472 1.846 -15.129 1.00 92.62 202 ALA A C 1
ATOM 1540 O O . ALA A 1 202 ? -6.957 1.892 -14.016 1.00 92.62 202 ALA A O 1
ATOM 1541 N N . HIS A 1 203 ? -8.480 1.018 -15.417 1.00 92.12 203 HIS A N 1
ATOM 1542 C CA . HIS A 1 203 ? -8.996 0.064 -14.440 1.00 92.12 203 HIS A CA 1
ATOM 1543 C C . HIS A 1 203 ? -7.892 -0.890 -13.964 1.00 92.12 203 HIS A C 1
ATOM 1545 O O . HIS A 1 203 ? -7.745 -1.114 -12.762 1.00 92.12 203 HIS A O 1
ATOM 1551 N N . ARG A 1 204 ? -7.117 -1.453 -14.903 1.00 89.56 204 ARG A N 1
ATOM 1552 C CA . ARG A 1 204 ? -6.028 -2.391 -14.595 1.00 89.56 204 ARG A CA 1
ATOM 1553 C C . ARG A 1 204 ? -4.935 -1.720 -13.773 1.00 89.56 204 ARG A C 1
ATOM 1555 O O . ARG A 1 204 ? -4.616 -2.201 -12.697 1.00 89.56 204 ARG A O 1
ATOM 1562 N N . PHE A 1 205 ? -4.440 -0.576 -14.239 1.00 90.50 205 PHE A N 1
ATOM 1563 C CA . PHE A 1 205 ? -3.408 0.191 -13.548 1.00 90.50 205 PHE A CA 1
ATOM 1564 C C . PHE A 1 205 ? -3.809 0.531 -12.106 1.00 90.50 205 PHE A C 1
ATOM 1566 O O . PHE A 1 205 ? -3.065 0.254 -11.170 1.00 90.50 205 PHE A O 1
ATOM 1573 N N . VAL A 1 206 ? -5.022 1.055 -11.906 1.00 91.94 206 VAL A N 1
ATOM 1574 C CA . VAL A 1 206 ? -5.520 1.381 -10.565 1.00 91.94 206 VAL A CA 1
ATOM 1575 C C . VAL A 1 206 ? -5.635 0.129 -9.695 1.00 91.94 206 VAL A C 1
ATOM 1577 O O . VAL A 1 206 ? -5.155 0.125 -8.565 1.00 91.94 206 VAL A O 1
ATOM 1580 N N . SER A 1 207 ? -6.236 -0.944 -10.204 1.00 89.38 207 SER A N 1
ATOM 1581 C CA . SER A 1 207 ? -6.477 -2.156 -9.408 1.00 89.38 207 SER A CA 1
ATOM 1582 C C . SER A 1 207 ? -5.179 -2.878 -9.034 1.00 89.38 207 SER A C 1
ATOM 1584 O O . SER A 1 207 ? -5.008 -3.319 -7.892 1.00 89.38 207 SER A O 1
ATOM 1586 N N . ASP A 1 208 ? -4.245 -2.969 -9.975 1.00 87.25 208 ASP A N 1
ATOM 1587 C CA . ASP A 1 208 ? -3.075 -3.832 -9.850 1.00 87.25 208 ASP A CA 1
ATOM 1588 C C . ASP A 1 208 ? -1.901 -3.092 -9.197 1.00 87.25 208 ASP A C 1
ATOM 1590 O O . ASP A 1 208 ? -1.310 -3.621 -8.251 1.00 87.25 208 ASP A O 1
ATOM 1594 N N . ASP A 1 209 ? -1.641 -1.844 -9.605 1.00 84.31 209 ASP A N 1
ATOM 1595 C CA . ASP A 1 209 ? -0.403 -1.130 -9.267 1.00 84.31 209 ASP A CA 1
ATOM 1596 C C . ASP A 1 209 ? -0.568 -0.033 -8.214 1.00 84.31 209 ASP A C 1
ATOM 1598 O O . ASP A 1 209 ? 0.424 0.410 -7.633 1.00 84.31 209 ASP A O 1
ATOM 1602 N N . THR A 1 210 ? -1.793 0.423 -7.931 1.00 89.81 210 THR A N 1
ATOM 1603 C CA . THR A 1 210 ? -1.981 1.514 -6.963 1.00 89.81 210 THR A CA 1
ATOM 1604 C C . THR A 1 210 ? -2.360 0.995 -5.583 1.00 89.81 210 THR A C 1
ATOM 1606 O O . THR A 1 210 ? -3.259 0.169 -5.404 1.00 89.81 210 THR A O 1
ATOM 1609 N N . ARG A 1 211 ? -1.646 1.481 -4.570 1.00 93.69 211 ARG A N 1
ATOM 1610 C CA . ARG A 1 211 ? -1.928 1.236 -3.153 1.00 93.69 211 ARG A CA 1
ATOM 1611 C C . ARG A 1 211 ? -1.821 2.549 -2.406 1.00 93.69 211 ARG A C 1
ATOM 1613 O O . ARG A 1 211 ? -1.062 3.430 -2.807 1.00 93.69 211 ARG A O 1
ATOM 1620 N N . TYR A 1 212 ? -2.547 2.664 -1.305 1.00 94.62 212 TYR A N 1
ATOM 1621 C CA . TYR A 1 212 ? -2.562 3.868 -0.490 1.00 94.62 212 TYR A CA 1
ATOM 1622 C C . TYR A 1 212 ? -2.236 3.553 0.970 1.00 94.62 212 TYR A C 1
ATOM 1624 O O . TYR A 1 212 ? -2.600 2.516 1.515 1.00 94.62 212 TYR A O 1
ATOM 1632 N N . LEU A 1 213 ? -1.550 4.483 1.621 1.00 92.50 213 LEU A N 1
ATOM 1633 C CA . LEU A 1 213 ? -1.345 4.531 3.060 1.00 92.50 213 LEU A CA 1
ATOM 1634 C C . LEU A 1 213 ? -2.253 5.609 3.652 1.00 92.50 213 LEU A C 1
ATOM 1636 O O . LEU A 1 213 ? -2.454 6.647 3.016 1.00 92.50 213 LEU A O 1
ATOM 1640 N N . PRO A 1 214 ? -2.781 5.420 4.868 1.00 93.94 214 PRO A N 1
ATOM 1641 C CA . PRO A 1 214 ? -3.562 6.461 5.516 1.00 93.94 214 PRO A CA 1
ATOM 1642 C C . PRO A 1 214 ? -2.700 7.712 5.716 1.00 93.94 214 PRO A C 1
ATOM 1644 O O . PRO A 1 214 ? -1.546 7.643 6.150 1.00 93.94 214 PRO A O 1
ATOM 1647 N N . ALA A 1 215 ? -3.259 8.871 5.384 1.00 92.25 215 ALA A N 1
ATOM 1648 C CA . ALA A 1 215 ? -2.649 10.144 5.729 1.00 92.25 215 ALA A CA 1
ATOM 1649 C C . ALA A 1 215 ? -2.798 10.425 7.234 1.00 92.25 215 ALA A C 1
ATOM 1651 O O . ALA A 1 215 ? -3.610 9.808 7.924 1.00 92.25 215 ALA A O 1
ATOM 1652 N N . ALA A 1 216 ? -2.054 11.410 7.743 1.00 88.94 216 ALA A N 1
ATOM 1653 C CA . ALA A 1 216 ? -2.096 11.778 9.160 1.00 88.94 216 ALA A CA 1
ATOM 1654 C C . ALA A 1 216 ? -3.496 12.207 9.639 1.00 88.94 216 ALA A C 1
ATOM 1656 O O . ALA A 1 216 ? -3.795 12.076 10.821 1.00 88.94 216 ALA A O 1
ATOM 1657 N N . THR A 1 217 ? -4.359 12.694 8.738 1.00 87.88 217 THR A N 1
ATOM 1658 C CA . THR A 1 217 ? -5.735 13.093 9.083 1.00 87.88 217 THR A CA 1
ATOM 1659 C C . THR A 1 217 ? -6.744 11.942 9.017 1.00 87.88 217 THR A C 1
ATOM 1661 O O . THR A 1 217 ? -7.869 12.094 9.481 1.00 87.88 217 THR A O 1
ATOM 1664 N N . ASN A 1 218 ? -6.347 10.774 8.498 1.00 91.69 218 ASN A N 1
ATOM 1665 C CA . ASN A 1 218 ? -7.225 9.625 8.281 1.00 91.69 218 ASN A CA 1
ATOM 1666 C C . ASN A 1 218 ? -6.744 8.380 9.038 1.00 91.69 218 ASN A C 1
ATOM 1668 O O . ASN A 1 218 ? -6.654 7.281 8.486 1.00 91.69 218 ASN A O 1
ATOM 1672 N N . LEU A 1 219 ? -6.414 8.550 10.319 1.00 85.88 219 LEU A N 1
ATOM 1673 C CA . LEU A 1 219 ? -5.968 7.444 11.176 1.00 85.88 219 LEU A CA 1
ATOM 1674 C C . LEU A 1 219 ? -7.054 6.374 11.361 1.00 85.88 219 LEU A C 1
ATOM 1676 O O . LEU A 1 219 ? -6.738 5.199 11.528 1.00 85.88 219 LEU A O 1
ATOM 1680 N N . GLU A 1 220 ? -8.323 6.770 11.255 1.00 85.75 220 GLU A N 1
ATOM 1681 C CA . GLU A 1 220 ? -9.484 5.872 11.288 1.00 85.75 220 GLU A CA 1
ATOM 1682 C C . GLU A 1 220 ? -9.688 5.099 9.976 1.00 85.75 220 GLU A C 1
ATOM 1684 O O . GLU A 1 220 ? -10.579 4.253 9.899 1.00 85.75 220 GLU A O 1
ATOM 1689 N N . ARG A 1 221 ? -8.863 5.361 8.946 1.00 91.31 221 ARG A N 1
ATOM 1690 C CA . ARG A 1 221 ? -8.912 4.690 7.638 1.00 91.31 221 ARG A CA 1
ATOM 1691 C C . ARG A 1 221 ? -10.303 4.748 7.012 1.00 91.31 221 ARG A C 1
ATOM 1693 O O . ARG A 1 221 ? -10.819 3.761 6.485 1.00 91.31 221 ARG A O 1
ATOM 1700 N N . ARG A 1 222 ? -10.928 5.921 7.072 1.00 93.12 222 ARG A N 1
ATOM 1701 C CA . ARG A 1 222 ? -12.231 6.156 6.466 1.00 93.12 222 ARG A CA 1
ATOM 1702 C C . ARG A 1 222 ? -12.147 5.898 4.953 1.00 93.12 222 ARG A C 1
ATOM 1704 O O . ARG A 1 222 ? -11.266 6.478 4.304 1.00 93.12 222 ARG A O 1
ATOM 1711 N N . PRO A 1 223 ? -13.045 5.069 4.386 1.00 95.25 223 PRO A N 1
ATOM 1712 C CA . PRO A 1 223 ? -13.113 4.868 2.945 1.00 95.25 223 PRO A CA 1
ATOM 1713 C C . PRO A 1 223 ? -13.436 6.169 2.213 1.00 95.25 223 PRO A C 1
ATOM 1715 O O . PRO A 1 223 ? -14.215 6.991 2.709 1.00 95.25 223 PRO A O 1
ATOM 1718 N N . VAL A 1 224 ? -12.863 6.345 1.026 1.00 96.81 224 VAL A N 1
ATOM 1719 C CA . VAL A 1 224 ? -13.005 7.569 0.229 1.00 96.81 224 VAL A CA 1
ATOM 1720 C C . VAL A 1 224 ? -13.403 7.231 -1.202 1.00 96.81 224 VAL A C 1
ATOM 1722 O O . VAL A 1 224 ? -12.773 6.384 -1.820 1.00 96.81 224 VAL A O 1
ATOM 1725 N N . ILE A 1 225 ? -14.412 7.915 -1.740 1.00 97.38 225 ILE A N 1
ATOM 1726 C CA . ILE A 1 225 ? -14.749 7.899 -3.168 1.00 97.38 225 ILE A CA 1
ATOM 1727 C C . ILE A 1 225 ? -14.102 9.120 -3.819 1.00 97.38 225 ILE A C 1
ATOM 1729 O O . ILE A 1 225 ? -14.273 10.241 -3.335 1.00 97.38 225 ILE A O 1
ATOM 1733 N N . VAL A 1 226 ? -13.387 8.917 -4.922 1.00 97.00 226 VAL A N 1
ATOM 1734 C CA . VAL A 1 226 ? -12.676 9.986 -5.634 1.00 97.00 226 VAL A CA 1
ATOM 1735 C C . VAL A 1 226 ? -12.796 9.811 -7.145 1.00 97.00 226 VAL A C 1
ATOM 1737 O O . VAL A 1 226 ? -12.776 8.689 -7.650 1.00 97.00 226 VAL A O 1
ATOM 1740 N N . ARG A 1 227 ? -12.896 10.934 -7.869 1.00 97.06 227 ARG A N 1
ATOM 1741 C CA . ARG A 1 227 ? -12.744 10.985 -9.329 1.00 97.06 227 ARG A CA 1
ATOM 1742 C C . ARG A 1 227 ? -11.323 11.416 -9.657 1.00 97.06 227 ARG A C 1
ATOM 1744 O O . ARG A 1 227 ? -10.946 12.548 -9.384 1.00 97.06 227 ARG A O 1
ATOM 1751 N N . MET A 1 228 ? -10.535 10.507 -10.208 1.00 93.75 228 MET A N 1
ATOM 1752 C CA . MET A 1 228 ? -9.110 10.682 -10.450 1.00 93.75 228 MET A CA 1
ATOM 1753 C C . MET A 1 228 ? -8.844 10.814 -11.954 1.00 93.75 228 MET A C 1
ATOM 1755 O O . MET A 1 228 ? -9.160 9.887 -12.706 1.00 93.75 228 MET A O 1
ATOM 1759 N N . PRO A 1 229 ? -8.274 11.941 -12.415 1.00 93.81 229 PRO A N 1
ATOM 1760 C CA . PRO A 1 229 ? -7.789 12.053 -13.779 1.00 93.81 229 PRO A CA 1
ATOM 1761 C C . PRO A 1 229 ? -6.490 11.255 -13.919 1.00 93.81 229 PRO A C 1
ATOM 1763 O O . PRO A 1 229 ? -5.550 11.424 -13.145 1.00 93.81 229 PRO A O 1
ATOM 1766 N N . LEU A 1 230 ? -6.444 10.388 -14.920 1.00 89.62 230 LEU A N 1
ATOM 1767 C CA . LEU A 1 230 ? -5.273 9.623 -15.308 1.00 89.62 230 LEU A CA 1
ATOM 1768 C C . LEU A 1 230 ? -4.921 9.977 -16.743 1.00 89.62 230 LEU A C 1
ATOM 1770 O O . LEU A 1 230 ? -5.786 10.061 -17.616 1.00 89.62 230 LEU A O 1
ATOM 1774 N N . THR A 1 231 ? -3.636 10.151 -16.996 1.00 86.00 231 THR A N 1
ATOM 1775 C CA .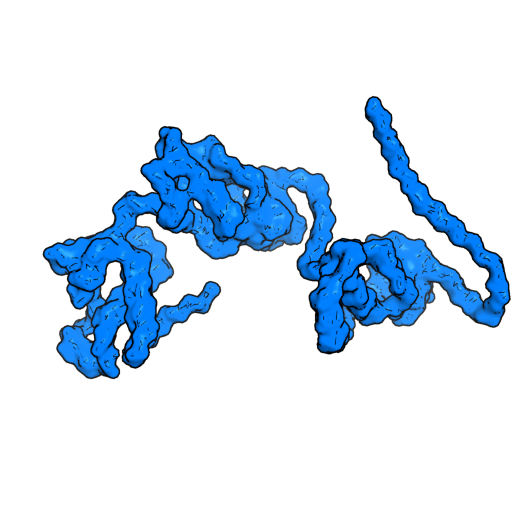 THR A 1 231 ? -3.120 10.336 -18.346 1.00 86.00 231 THR A CA 1
ATOM 1776 C C . THR A 1 231 ? -2.271 9.124 -18.643 1.00 86.00 231 THR A C 1
ATOM 1778 O O . THR A 1 231 ? -1.337 8.829 -17.898 1.00 86.00 231 THR A O 1
ATOM 1781 N N . LEU A 1 232 ? -2.612 8.392 -19.704 1.00 77.75 232 LEU A N 1
ATOM 1782 C CA . LEU A 1 232 ? -1.700 7.373 -20.185 1.00 77.75 232 LEU A CA 1
ATOM 1783 C C . LEU A 1 232 ? -0.443 8.114 -20.606 1.00 77.75 232 LEU A C 1
ATOM 1785 O O . LEU A 1 232 ? -0.535 9.038 -21.420 1.00 77.75 232 LEU A O 1
ATOM 1789 N N . ALA A 1 233 ? 0.718 7.704 -20.102 1.00 68.19 233 ALA A N 1
ATOM 1790 C CA . ALA A 1 233 ? 1.961 8.033 -20.773 1.00 68.19 233 ALA A CA 1
ATOM 1791 C C . ALA A 1 233 ? 1.912 7.311 -22.123 1.00 68.19 233 ALA A C 1
ATOM 1793 O O . ALA A 1 233 ? 2.384 6.184 -22.285 1.00 68.19 233 ALA A O 1
ATOM 1794 N N . LEU A 1 234 ? 1.205 7.914 -23.080 1.00 55.28 234 LEU A N 1
ATOM 1795 C CA . LEU A 1 234 ? 1.079 7.376 -24.409 1.00 55.28 234 LEU A CA 1
ATOM 1796 C C . LEU A 1 234 ? 2.489 7.193 -24.918 1.00 55.28 234 LEU A C 1
ATOM 1798 O O . LEU A 1 234 ? 3.333 8.087 -24.822 1.00 55.28 234 LEU A O 1
ATOM 1802 N N . VAL A 1 235 ? 2.696 6.078 -25.595 1.00 49.19 235 VAL A N 1
ATOM 1803 C CA . VAL A 1 235 ? 3.775 5.945 -26.564 1.00 49.19 235 VAL A CA 1
ATOM 1804 C C . VAL A 1 235 ? 3.456 6.853 -27.770 1.00 49.19 235 VAL A C 1
ATOM 1806 O O . VAL A 1 235 ? 3.431 6.418 -28.913 1.00 49.19 235 VAL A O 1
ATOM 1809 N N . GLY A 1 236 ? 3.166 8.134 -27.538 1.00 45.91 236 GLY A N 1
ATOM 1810 C CA . GLY A 1 236 ? 3.183 9.178 -28.545 1.00 45.91 236 GLY A CA 1
ATOM 1811 C C . GLY A 1 236 ? 4.642 9.511 -28.781 1.00 45.91 236 GLY A C 1
ATOM 1812 O O . GLY A 1 236 ? 5.167 10.429 -28.165 1.00 45.91 236 GLY A O 1
ATOM 1813 N N . THR A 1 237 ? 5.312 8.673 -29.581 1.00 50.75 237 THR A N 1
ATOM 1814 C CA . THR A 1 237 ? 6.758 8.728 -29.842 1.00 50.75 237 THR A CA 1
ATOM 1815 C C . THR A 1 237 ? 7.545 8.950 -28.558 1.00 50.75 237 THR A C 1
ATOM 1817 O O . THR A 1 237 ? 8.064 10.045 -28.358 1.00 50.75 237 THR A O 1
ATOM 1820 N N . ALA A 1 238 ? 7.621 7.940 -27.677 1.00 62.50 238 ALA A N 1
ATOM 1821 C CA . ALA A 1 238 ? 8.594 7.964 -26.583 1.00 62.50 238 ALA A CA 1
ATOM 1822 C C . ALA A 1 238 ? 9.899 8.505 -27.166 1.00 62.50 238 ALA A C 1
ATOM 1824 O O . ALA A 1 238 ? 10.396 7.885 -28.107 1.00 62.50 238 ALA A O 1
ATOM 1825 N N . LEU A 1 239 ? 10.325 9.700 -26.730 1.00 81.12 239 LEU A N 1
ATOM 1826 C CA . LEU A 1 239 ? 11.405 10.443 -27.376 1.00 81.12 239 LEU A CA 1
ATOM 1827 C C . LEU A 1 239 ? 12.548 9.460 -27.605 1.00 81.12 239 LEU A C 1
ATOM 1829 O O . LEU A 1 239 ? 12.994 8.793 -26.670 1.00 81.12 239 LEU A O 1
ATOM 1833 N N . ARG A 1 240 ? 12.903 9.264 -28.873 1.00 92.19 240 ARG A N 1
ATOM 1834 C CA . ARG A 1 240 ? 13.974 8.357 -29.271 1.00 92.19 240 ARG A CA 1
ATOM 1835 C C . ARG A 1 240 ? 15.192 9.188 -29.581 1.00 92.19 240 ARG A C 1
ATOM 1837 O O . ARG A 1 240 ? 15.056 10.288 -30.118 1.00 92.19 240 ARG A O 1
ATOM 1844 N N . ILE A 1 241 ? 16.359 8.651 -29.268 1.00 95.06 241 ILE A N 1
ATOM 1845 C CA . ILE A 1 241 ? 17.593 9.223 -29.784 1.00 95.06 241 ILE A CA 1
ATOM 1846 C C . ILE A 1 241 ? 17.592 9.058 -31.296 1.00 95.06 241 ILE A C 1
ATOM 1848 O O . ILE A 1 241 ? 17.345 7.968 -31.805 1.00 95.06 241 ILE A O 1
ATOM 1852 N N . ASP A 1 242 ? 17.848 10.159 -31.984 1.00 94.94 242 ASP A N 1
ATOM 1853 C CA . ASP A 1 242 ? 18.130 10.176 -33.410 1.00 94.94 242 ASP A CA 1
ATOM 1854 C C . ASP A 1 242 ? 19.651 10.166 -33.589 1.00 94.94 242 ASP A C 1
ATOM 1856 O O . ASP A 1 242 ? 20.318 11.193 -33.466 1.00 94.94 242 ASP A O 1
ATOM 1860 N N . GLY A 1 243 ? 20.211 8.981 -33.814 1.00 96.06 243 GLY A N 1
ATOM 1861 C CA . GLY A 1 243 ? 21.641 8.759 -34.005 1.00 96.06 243 GLY A CA 1
ATOM 1862 C C . GLY A 1 243 ? 22.142 9.069 -35.417 1.00 96.06 243 GLY A C 1
ATOM 1863 O O . GLY A 1 243 ? 23.327 8.874 -35.683 1.00 96.06 243 GLY A O 1
ATOM 1864 N N . SER A 1 244 ? 21.289 9.570 -36.323 1.00 95.75 244 SER A N 1
ATOM 1865 C CA . SER A 1 244 ? 21.650 9.827 -37.729 1.00 95.75 244 SER A CA 1
ATOM 1866 C C . SER A 1 244 ? 22.780 10.850 -37.905 1.00 95.75 244 SER A C 1
ATOM 1868 O O . SER A 1 244 ? 23.478 10.847 -38.921 1.00 95.75 244 SER A O 1
ATOM 1870 N N . SER A 1 245 ? 22.985 11.728 -36.917 1.00 97.56 245 SER A N 1
ATOM 1871 C CA . SER A 1 245 ? 24.119 12.651 -36.841 1.00 97.56 245 SER A CA 1
ATOM 1872 C C . SER A 1 245 ? 24.395 13.089 -35.400 1.00 97.56 245 SER A C 1
ATOM 1874 O O . SER A 1 245 ? 23.550 12.956 -34.518 1.00 97.56 245 SER A O 1
ATOM 1876 N N . ASP A 1 246 ? 25.557 13.703 -35.158 1.00 97.56 246 ASP A N 1
ATOM 1877 C CA . ASP A 1 246 ? 25.872 14.295 -33.848 1.00 97.56 246 ASP A CA 1
ATOM 1878 C C . ASP A 1 246 ? 24.889 15.392 -33.431 1.00 97.56 246 ASP A C 1
ATOM 1880 O O . ASP A 1 246 ? 24.592 15.551 -32.248 1.00 97.56 246 ASP A O 1
ATOM 1884 N N . ALA A 1 247 ? 24.425 16.196 -34.391 1.00 96.12 247 ALA A N 1
ATOM 1885 C CA . ALA A 1 247 ? 23.471 17.265 -34.126 1.00 96.12 247 ALA A CA 1
ATOM 1886 C C . ALA A 1 247 ? 22.111 16.680 -33.722 1.00 96.12 247 ALA A C 1
ATOM 1888 O O . ALA A 1 247 ? 21.571 17.059 -32.683 1.00 96.12 247 ALA A O 1
ATOM 1889 N N . ALA A 1 248 ? 21.629 15.692 -34.482 1.00 94.25 248 ALA A N 1
ATOM 1890 C CA . ALA A 1 248 ? 20.370 15.008 -34.209 1.00 94.25 248 ALA A CA 1
ATOM 1891 C C . ALA A 1 248 ? 20.389 14.273 -32.856 1.00 94.25 248 ALA A C 1
ATOM 1893 O O . ALA A 1 248 ? 19.426 14.364 -32.088 1.00 94.25 248 ALA A O 1
ATOM 1894 N N . ALA A 1 249 ? 21.513 13.641 -32.500 1.00 97.12 249 ALA A N 1
ATOM 1895 C CA . ALA A 1 249 ? 21.658 12.938 -31.228 1.00 97.12 249 ALA A CA 1
ATOM 1896 C C . ALA A 1 249 ? 21.603 13.906 -30.037 1.00 97.12 249 ALA A C 1
ATOM 1898 O O . ALA A 1 249 ? 20.920 13.639 -29.049 1.00 97.12 249 ALA A O 1
ATOM 1899 N N . ARG A 1 250 ? 22.273 15.066 -30.131 1.00 97.25 250 ARG A N 1
ATOM 1900 C CA . ARG A 1 250 ? 22.210 16.106 -29.087 1.00 97.25 250 ARG A CA 1
ATOM 1901 C C . ARG A 1 250 ? 20.809 16.689 -28.947 1.00 97.25 250 ARG A C 1
ATOM 1903 O O . ARG A 1 250 ? 20.331 16.831 -27.828 1.00 97.25 250 ARG A O 1
ATOM 1910 N N . GLU A 1 251 ? 20.159 17.023 -30.059 1.00 92.88 251 GLU A N 1
ATOM 1911 C CA . GLU A 1 251 ? 18.833 17.646 -30.054 1.00 92.88 251 GLU A CA 1
ATOM 1912 C C . GLU A 1 251 ? 17.750 16.695 -29.528 1.00 92.88 251 GLU A C 1
ATOM 1914 O O . GLU A 1 251 ? 16.921 17.075 -28.701 1.00 92.88 251 GLU A O 1
ATOM 1919 N N . SER A 1 252 ? 17.759 15.436 -29.970 1.00 93.06 252 SER A N 1
ATOM 1920 C CA . SER A 1 252 ? 16.833 14.415 -29.468 1.00 93.06 252 SER A CA 1
ATOM 1921 C C . SER A 1 252 ? 17.055 14.106 -27.985 1.00 93.06 252 SER A C 1
ATOM 1923 O O . SER A 1 252 ? 16.083 14.006 -27.236 1.00 93.06 252 SER A O 1
ATOM 1925 N N . PHE A 1 253 ? 18.310 14.041 -27.529 1.00 96.00 253 PHE A N 1
ATOM 1926 C CA . PHE A 1 253 ? 18.631 13.868 -26.111 1.00 96.00 253 PHE A CA 1
ATOM 1927 C C . PHE A 1 253 ? 18.236 15.076 -25.257 1.00 96.00 253 PHE A C 1
ATOM 1929 O O . PHE A 1 253 ? 17.698 14.893 -24.170 1.00 96.00 253 PHE A O 1
ATOM 1936 N N . ALA A 1 254 ? 18.447 16.305 -25.738 1.00 95.00 254 ALA A N 1
ATOM 1937 C CA . ALA A 1 254 ? 18.021 17.515 -25.037 1.00 95.00 254 ALA A CA 1
ATOM 1938 C C . ALA A 1 254 ? 16.498 17.538 -24.851 1.00 95.00 254 ALA A C 1
ATOM 1940 O O . ALA A 1 254 ? 16.024 17.695 -23.731 1.00 95.00 254 ALA A O 1
ATOM 1941 N N . ARG A 1 255 ? 15.734 17.244 -25.913 1.00 89.75 255 ARG A N 1
ATOM 1942 C CA . ARG A 1 255 ? 14.272 17.108 -25.819 1.00 89.75 255 ARG A CA 1
ATOM 1943 C C . ARG A 1 255 ? 13.849 16.009 -24.842 1.00 89.75 255 ARG A C 1
ATOM 1945 O O . ARG A 1 255 ? 12.874 16.186 -24.119 1.00 89.75 255 ARG A O 1
ATOM 1952 N N . MET A 1 256 ? 14.573 14.887 -24.810 1.00 92.62 256 MET A N 1
ATOM 1953 C CA . MET A 1 256 ? 14.340 13.818 -23.834 1.00 92.62 256 MET A CA 1
ATOM 1954 C C . MET A 1 256 ? 14.573 14.309 -22.403 1.00 92.62 256 MET A C 1
ATOM 1956 O O . MET A 1 256 ? 13.725 14.089 -21.551 1.00 92.62 256 MET A O 1
ATOM 1960 N N . MET A 1 257 ? 15.679 15.004 -22.144 1.00 92.06 257 MET A N 1
ATOM 1961 C CA . MET A 1 257 ? 15.989 15.574 -20.833 1.00 92.06 257 MET A CA 1
ATOM 1962 C C . MET A 1 257 ? 14.943 16.606 -20.401 1.00 92.06 257 MET A C 1
ATOM 1964 O O . MET A 1 257 ? 14.473 16.552 -19.268 1.00 92.06 257 MET A O 1
ATOM 1968 N N . ASP A 1 258 ? 14.529 17.502 -21.296 1.00 86.81 258 ASP A N 1
ATOM 1969 C CA . ASP A 1 258 ? 13.538 18.540 -21.000 1.00 86.81 258 ASP A CA 1
ATOM 1970 C C . ASP A 1 258 ? 12.177 17.950 -20.611 1.00 86.81 258 ASP A C 1
ATOM 1972 O O . ASP A 1 258 ? 11.514 18.487 -19.723 1.00 86.81 258 ASP A O 1
ATOM 1976 N N . ALA A 1 259 ? 11.803 16.818 -21.215 1.00 81.00 259 ALA A N 1
ATOM 1977 C CA . ALA A 1 259 ? 10.554 16.112 -20.944 1.00 81.00 259 ALA A CA 1
ATOM 1978 C C . ALA A 1 259 ? 10.541 15.319 -19.622 1.00 81.00 259 ALA A C 1
ATOM 1980 O O . ALA A 1 259 ? 9.469 14.905 -19.187 1.00 81.00 259 ALA A O 1
ATOM 1981 N N . LEU A 1 260 ? 11.699 15.087 -18.994 1.00 80.12 260 LEU A N 1
ATOM 1982 C CA . LEU A 1 260 ? 11.815 14.303 -17.760 1.00 80.12 260 LEU A CA 1
ATOM 1983 C C . LEU A 1 260 ? 11.841 15.197 -16.508 1.00 80.12 260 LEU A C 1
ATOM 1985 O O . LEU A 1 260 ? 12.361 16.316 -16.563 1.00 80.12 260 LEU A O 1
ATOM 1989 N N . PRO A 1 261 ? 11.356 14.707 -15.352 1.00 77.88 261 PRO A N 1
ATOM 1990 C CA . PRO A 1 261 ? 11.545 15.381 -14.070 1.00 77.88 261 PRO A CA 1
ATOM 1991 C C . PRO A 1 261 ? 13.019 15.322 -13.618 1.00 77.88 261 PRO A C 1
ATOM 1993 O O . PRO A 1 261 ? 13.765 14.411 -13.978 1.00 77.88 261 PRO A O 1
ATOM 1996 N N . ASP A 1 262 ? 13.450 16.271 -12.781 1.00 79.06 262 ASP A N 1
ATOM 1997 C CA . ASP A 1 262 ? 14.845 16.411 -12.320 1.00 79.06 262 ASP A CA 1
ATOM 1998 C C . ASP A 1 262 ? 15.532 15.128 -11.799 1.00 79.06 262 ASP A C 1
ATOM 2000 O O . ASP A 1 262 ? 16.676 14.872 -12.192 1.00 79.06 262 ASP A O 1
ATOM 2004 N N . PRO A 1 263 ? 14.902 14.276 -10.962 1.00 75.31 263 PRO A N 1
ATOM 2005 C CA . PRO A 1 263 ? 15.539 13.028 -10.535 1.00 75.31 263 PRO A CA 1
ATOM 2006 C C . PRO A 1 263 ? 15.786 12.049 -11.694 1.00 75.31 263 PRO A C 1
ATOM 2008 O O . PRO A 1 263 ? 16.779 11.318 -11.683 1.00 75.31 263 PRO A O 1
ATOM 2011 N N . GLU A 1 264 ? 14.927 12.041 -12.714 1.00 79.25 264 GLU A N 1
ATOM 2012 C CA . GLU A 1 264 ? 15.086 11.174 -13.886 1.00 79.25 264 GLU A CA 1
ATOM 2013 C C . GLU A 1 264 ? 16.110 11.724 -14.878 1.00 79.25 264 GLU A C 1
ATOM 2015 O O . GLU A 1 264 ? 16.883 10.952 -15.446 1.00 79.25 264 GLU A O 1
ATOM 2020 N N . ARG A 1 265 ? 16.218 13.052 -15.002 1.00 91.12 265 ARG A N 1
ATOM 2021 C CA . ARG A 1 265 ? 17.293 13.717 -15.755 1.00 91.12 265 ARG A CA 1
ATOM 2022 C C . ARG A 1 265 ? 18.674 13.267 -15.284 1.00 91.12 265 ARG A C 1
ATOM 2024 O O . ARG A 1 265 ? 19.513 12.881 -16.098 1.00 91.12 265 ARG A O 1
ATOM 2031 N N . LEU A 1 266 ? 18.900 13.270 -13.968 1.00 90.50 266 LEU A N 1
ATOM 2032 C CA . LEU A 1 266 ? 20.169 12.824 -13.388 1.00 90.50 266 LEU A CA 1
ATOM 2033 C C . LEU A 1 266 ? 20.424 11.337 -13.673 1.00 90.50 266 LEU A C 1
ATOM 2035 O O . LEU A 1 266 ? 21.527 10.963 -14.072 1.00 90.50 266 LEU A O 1
ATOM 2039 N N . ARG A 1 267 ? 19.405 10.483 -13.508 1.00 87.44 267 ARG A N 1
ATOM 2040 C CA . ARG A 1 267 ? 19.513 9.044 -13.802 1.00 87.44 267 ARG A CA 1
ATOM 2041 C C . ARG A 1 267 ? 19.869 8.783 -15.263 1.00 87.44 267 ARG A C 1
ATOM 2043 O O . ARG A 1 267 ? 20.774 7.995 -15.531 1.00 87.44 267 ARG A O 1
ATOM 2050 N N . LEU A 1 268 ? 19.216 9.470 -16.196 1.00 94.50 268 LEU A N 1
ATOM 2051 C CA . LEU A 1 268 ? 19.499 9.350 -17.622 1.00 94.50 268 LEU A CA 1
ATOM 2052 C C . LEU A 1 268 ? 20.924 9.823 -17.965 1.00 94.50 268 LEU A C 1
ATOM 2054 O O . LEU A 1 268 ? 21.629 9.143 -18.711 1.00 94.50 268 LEU A O 1
ATOM 2058 N N . GLN A 1 269 ? 21.398 10.929 -17.381 1.00 95.38 269 GLN A N 1
ATOM 2059 C CA . GLN A 1 269 ? 22.786 11.384 -17.552 1.00 95.38 269 GLN A CA 1
ATOM 2060 C C . GLN A 1 269 ? 23.806 10.348 -17.061 1.00 95.38 269 GLN A C 1
ATOM 2062 O O . GLN A 1 269 ? 24.779 10.052 -17.761 1.00 95.38 269 GLN A O 1
ATOM 2067 N N . LEU A 1 270 ? 23.576 9.759 -15.884 1.00 94.38 270 LEU A N 1
ATOM 2068 C CA . LEU A 1 270 ? 24.437 8.704 -15.347 1.00 94.38 270 LEU A CA 1
ATOM 2069 C C . LEU A 1 270 ? 24.410 7.444 -16.218 1.00 94.38 270 LEU A C 1
ATOM 2071 O O . LEU A 1 270 ? 25.454 6.829 -16.422 1.00 94.38 270 LEU A O 1
ATOM 2075 N N . ALA A 1 271 ? 23.252 7.083 -16.773 1.00 94.69 271 ALA A N 1
ATOM 2076 C CA . ALA A 1 271 ? 23.121 5.949 -17.682 1.00 94.69 271 ALA A CA 1
ATOM 2077 C C . ALA A 1 271 ? 23.920 6.149 -18.979 1.00 94.69 271 ALA A C 1
ATOM 2079 O O . ALA A 1 271 ? 24.652 5.249 -19.391 1.00 94.69 271 ALA A O 1
ATOM 2080 N N . VAL A 1 272 ? 23.861 7.340 -19.586 1.00 96.06 272 VAL A N 1
ATOM 2081 C CA . VAL A 1 272 ? 24.689 7.693 -20.755 1.00 96.06 272 VAL A CA 1
ATOM 2082 C C . VAL A 1 272 ? 26.178 7.569 -20.427 1.00 96.06 272 VAL A C 1
ATOM 2084 O O . VAL A 1 272 ? 26.925 6.945 -21.181 1.00 96.06 272 VAL A O 1
ATOM 2087 N N . MET A 1 273 ? 26.604 8.091 -19.274 1.00 94.62 273 MET A N 1
ATOM 2088 C CA . MET A 1 273 ? 27.989 7.971 -18.816 1.00 94.62 273 MET A CA 1
ATOM 2089 C C . MET A 1 273 ? 28.395 6.504 -18.609 1.00 94.62 273 MET A C 1
ATOM 2091 O O . MET A 1 273 ? 29.445 6.088 -19.092 1.00 94.62 273 MET A O 1
ATOM 2095 N N . GLN A 1 274 ? 27.551 5.695 -17.965 1.00 93.69 274 GLN A N 1
ATOM 2096 C CA . GLN A 1 274 ? 27.794 4.265 -17.750 1.00 93.69 274 GLN A CA 1
ATOM 2097 C C . GLN A 1 274 ? 27.961 3.508 -19.075 1.00 93.69 274 GLN A C 1
ATOM 2099 O O . GLN A 1 274 ? 28.897 2.723 -19.221 1.00 93.69 274 GLN A O 1
ATOM 2104 N N . ILE A 1 275 ? 27.089 3.759 -20.057 1.00 95.31 275 ILE A N 1
ATOM 2105 C CA . ILE A 1 275 ? 27.177 3.131 -21.382 1.00 95.31 275 ILE A CA 1
ATOM 2106 C C . ILE A 1 275 ? 28.468 3.555 -22.084 1.00 95.31 275 ILE A C 1
ATOM 2108 O O . ILE A 1 275 ? 29.147 2.710 -22.669 1.00 95.31 275 ILE A O 1
ATOM 2112 N N . ALA A 1 276 ? 28.833 4.837 -22.023 1.00 94.62 276 ALA A N 1
ATOM 2113 C CA . ALA A 1 276 ? 30.037 5.350 -22.671 1.00 94.62 276 ALA A CA 1
ATOM 2114 C C . ALA A 1 276 ? 31.328 4.777 -22.075 1.00 94.62 276 ALA A C 1
ATOM 2116 O O . ALA A 1 276 ? 32.265 4.480 -22.814 1.00 94.62 276 ALA A O 1
ATOM 2117 N N . LEU A 1 277 ? 31.357 4.566 -20.757 1.00 92.88 277 LEU A N 1
ATOM 2118 C CA . LEU A 1 277 ? 32.495 3.985 -20.041 1.00 92.88 277 LEU A CA 1
ATOM 2119 C C . LEU A 1 277 ? 32.566 2.452 -20.132 1.00 92.88 277 LEU A C 1
ATOM 2121 O O . LEU A 1 277 ? 33.540 1.855 -19.667 1.00 92.88 277 LEU A O 1
ATOM 2125 N N . ALA A 1 278 ? 31.572 1.797 -20.735 1.00 91.56 278 ALA A N 1
ATOM 2126 C CA . ALA A 1 278 ? 31.576 0.351 -20.920 1.00 91.56 278 ALA A CA 1
ATOM 2127 C C . ALA A 1 278 ? 32.841 -0.126 -21.660 1.00 91.56 278 ALA A C 1
ATOM 2129 O O . ALA A 1 278 ? 33.203 0.391 -22.719 1.00 91.56 278 ALA A O 1
ATOM 2130 N N . GLY A 1 279 ? 33.510 -1.137 -21.096 1.00 86.56 279 GLY A N 1
ATOM 2131 C CA . GLY A 1 279 ? 34.759 -1.689 -21.628 1.00 86.56 279 GLY A CA 1
ATOM 2132 C C . GLY A 1 279 ? 36.024 -0.902 -21.267 1.00 86.56 279 GLY A C 1
ATOM 2133 O O . GLY A 1 279 ? 37.110 -1.290 -21.693 1.00 86.56 279 GLY A O 1
ATOM 2134 N N . MET A 1 280 ? 35.925 0.176 -20.481 1.00 89.94 280 MET A N 1
ATOM 2135 C CA . MET A 1 280 ? 37.100 0.870 -19.947 1.00 89.94 280 MET A CA 1
ATOM 2136 C C . MET A 1 280 ? 37.567 0.215 -18.650 1.00 89.94 280 MET A C 1
ATOM 2138 O O . MET A 1 280 ? 36.821 0.140 -17.677 1.00 89.94 280 MET A O 1
ATOM 2142 N N . GLY A 1 281 ? 38.823 -0.234 -18.630 1.00 84.25 281 GLY A N 1
ATOM 2143 C CA . GLY A 1 281 ? 39.427 -0.854 -17.449 1.00 84.25 281 GLY A CA 1
ATOM 2144 C C . GLY A 1 281 ? 40.042 0.144 -16.467 1.00 84.25 281 GLY A C 1
ATOM 2145 O O . GLY A 1 281 ? 40.378 -0.234 -15.347 1.00 84.25 281 GLY A O 1
ATOM 2146 N N . SER A 1 282 ? 40.231 1.409 -16.865 1.00 85.00 282 SER A N 1
ATOM 2147 C CA . SER A 1 282 ? 40.930 2.396 -16.040 1.00 85.00 282 SER A CA 1
ATOM 2148 C C . SER A 1 282 ? 40.553 3.851 -16.347 1.00 85.00 282 SER A C 1
ATOM 2150 O O . SER A 1 282 ? 40.127 4.198 -17.449 1.00 85.00 282 SER A O 1
ATOM 2152 N N . VAL A 1 283 ? 40.806 4.737 -15.377 1.00 83.88 283 VAL A N 1
ATOM 2153 C CA . VAL A 1 283 ? 40.709 6.202 -15.542 1.00 83.88 283 VAL A CA 1
ATOM 2154 C C . VAL A 1 283 ? 41.694 6.715 -16.601 1.00 83.88 283 VAL A C 1
ATOM 2156 O O . VAL A 1 283 ? 41.405 7.681 -17.301 1.00 83.88 283 VAL A O 1
ATOM 2159 N N . ALA A 1 284 ? 42.849 6.060 -16.761 1.00 87.31 284 ALA A N 1
ATOM 2160 C CA . ALA A 1 284 ? 43.811 6.413 -17.802 1.00 87.31 284 ALA A CA 1
ATOM 2161 C C . ALA A 1 284 ? 43.242 6.166 -19.209 1.00 87.31 284 ALA A C 1
ATOM 2163 O O . ALA A 1 284 ? 43.462 6.982 -20.103 1.00 87.31 284 ALA A O 1
ATOM 2164 N N . ASP A 1 285 ? 42.472 5.089 -19.398 1.00 88.44 285 ASP A N 1
ATOM 2165 C CA . ASP A 1 285 ? 41.785 4.815 -20.665 1.00 88.44 285 ASP A CA 1
ATOM 2166 C C . ASP A 1 285 ? 40.663 5.822 -20.928 1.00 88.44 285 ASP A C 1
ATOM 2168 O O . ASP A 1 285 ? 40.523 6.292 -22.057 1.00 88.44 285 ASP A O 1
ATOM 2172 N N . MET A 1 286 ? 39.934 6.225 -19.882 1.00 90.00 286 MET A N 1
ATOM 2173 C CA . MET A 1 286 ? 38.937 7.295 -19.972 1.00 90.00 286 MET A CA 1
ATOM 2174 C C . MET A 1 286 ? 39.577 8.617 -20.413 1.00 90.00 286 MET A C 1
ATOM 2176 O O . MET A 1 286 ? 39.139 9.201 -21.399 1.00 90.00 286 MET A O 1
ATOM 2180 N N . ASN A 1 287 ? 40.658 9.052 -19.757 1.00 89.31 287 ASN A N 1
ATOM 2181 C CA . ASN A 1 287 ? 41.359 10.293 -20.109 1.00 89.31 287 ASN A CA 1
ATOM 2182 C C . ASN A 1 287 ? 41.982 10.243 -21.511 1.00 89.31 287 ASN A C 1
ATOM 2184 O O . ASN A 1 287 ? 42.055 11.265 -22.189 1.00 89.31 287 ASN A O 1
ATOM 2188 N N . ARG A 1 288 ? 42.431 9.061 -21.958 1.00 92.19 288 ARG A N 1
ATOM 2189 C CA . ARG A 1 288 ? 42.952 8.867 -23.318 1.00 92.19 288 ARG A CA 1
ATOM 2190 C C . ARG A 1 288 ? 41.846 8.998 -24.363 1.00 92.19 288 ARG A C 1
ATOM 2192 O O . ARG A 1 288 ? 42.091 9.555 -25.428 1.00 92.19 288 ARG A O 1
ATOM 2199 N N . ARG A 1 289 ? 40.658 8.458 -24.080 1.00 91.25 289 ARG A N 1
ATOM 2200 C CA . ARG A 1 289 ? 39.527 8.439 -25.017 1.00 91.25 289 ARG A CA 1
ATOM 2201 C C . ARG A 1 289 ? 38.739 9.750 -25.030 1.00 91.25 289 ARG A C 1
ATOM 2203 O O . ARG A 1 289 ? 38.247 10.126 -26.087 1.00 91.25 289 ARG A O 1
ATOM 2210 N N . TYR A 1 290 ? 38.684 10.454 -23.902 1.00 92.19 290 TYR A N 1
ATOM 2211 C CA . TYR A 1 290 ? 37.990 11.734 -23.742 1.00 92.19 290 TYR A CA 1
ATOM 2212 C C . TYR A 1 290 ? 38.934 12.805 -23.169 1.00 92.19 290 TYR A C 1
ATOM 2214 O O . TYR A 1 290 ? 38.790 13.222 -22.015 1.00 92.19 290 TYR A O 1
ATOM 2222 N N . PRO A 1 291 ? 39.940 13.257 -23.945 1.00 86.75 291 PRO A N 1
ATOM 2223 C CA . PRO A 1 291 ? 40.876 14.273 -23.484 1.00 86.75 291 PRO A CA 1
ATOM 2224 C C . PRO A 1 291 ? 40.150 15.616 -23.322 1.00 86.75 291 PRO A C 1
ATOM 2226 O O . PRO A 1 291 ? 39.915 16.332 -24.290 1.00 86.75 291 PRO A O 1
ATOM 2229 N N . GLY A 1 292 ? 39.796 15.955 -22.080 1.00 79.88 292 GLY A N 1
ATOM 2230 C CA . GLY A 1 292 ? 39.230 17.260 -21.726 1.00 79.88 292 GLY A CA 1
ATOM 2231 C C . GLY A 1 292 ? 37.733 17.290 -21.414 1.00 79.88 292 GLY A C 1
ATOM 2232 O O . GLY A 1 292 ? 37.172 18.381 -21.356 1.00 79.88 292 GLY A O 1
ATOM 2233 N N . GLY A 1 293 ? 37.074 16.151 -21.183 1.00 85.50 293 GLY A N 1
ATOM 2234 C CA . GLY A 1 293 ? 35.662 16.176 -20.801 1.00 85.50 293 GLY A CA 1
ATOM 2235 C C . GLY A 1 293 ? 35.074 14.839 -20.370 1.00 85.50 293 GLY A C 1
ATOM 2236 O O . GLY A 1 293 ? 35.704 13.790 -20.480 1.00 85.50 293 GLY A O 1
ATOM 2237 N N . LEU A 1 294 ? 33.842 14.907 -19.866 1.00 89.69 294 LEU A N 1
ATOM 2238 C CA . LEU A 1 294 ? 33.006 13.734 -19.629 1.00 89.69 294 LEU A CA 1
ATOM 2239 C C . LEU A 1 294 ? 32.431 13.228 -20.961 1.00 89.69 294 LEU A C 1
ATOM 2241 O O . LEU A 1 294 ? 32.161 14.044 -21.846 1.00 89.69 294 LEU A O 1
ATOM 2245 N N . PRO A 1 295 ? 32.210 11.910 -21.101 1.00 91.44 295 PRO A N 1
ATOM 2246 C CA . PRO A 1 295 ? 31.518 11.369 -22.260 1.00 91.44 295 PRO A CA 1
ATOM 2247 C C . PRO A 1 295 ? 30.102 11.939 -22.387 1.00 91.44 295 PRO A C 1
ATOM 2249 O O . PRO A 1 295 ? 29.431 12.241 -21.399 1.00 91.44 295 PRO A O 1
ATOM 2252 N N . THR A 1 296 ? 29.638 12.048 -23.624 1.00 94.75 296 THR A N 1
ATOM 2253 C CA . THR A 1 296 ? 28.350 12.630 -24.003 1.00 94.75 296 THR A CA 1
ATOM 2254 C C . THR A 1 296 ? 27.512 11.637 -24.810 1.00 94.75 296 THR A C 1
ATOM 2256 O O . THR A 1 296 ? 27.996 10.586 -25.231 1.00 94.75 296 THR A O 1
ATOM 2259 N N . ILE A 1 297 ? 26.246 11.978 -25.080 1.00 96.31 297 ILE A N 1
ATOM 2260 C CA . ILE A 1 297 ? 25.359 11.149 -25.917 1.00 96.31 297 ILE A CA 1
ATOM 2261 C C . ILE A 1 297 ? 25.931 10.897 -27.321 1.00 96.31 297 ILE A C 1
ATOM 2263 O O . ILE A 1 297 ? 25.700 9.844 -27.905 1.00 96.31 297 ILE A O 1
ATOM 2267 N N . VAL A 1 298 ? 26.725 11.836 -27.843 1.00 96.69 298 VAL A N 1
ATOM 2268 C CA . VAL A 1 298 ? 27.373 11.744 -29.159 1.00 96.69 298 VAL A CA 1
ATOM 2269 C C . VAL A 1 298 ? 28.355 10.578 -29.215 1.00 96.69 298 VAL A C 1
ATOM 2271 O O . VAL A 1 298 ? 28.372 9.837 -30.194 1.00 96.69 298 VAL A O 1
ATOM 2274 N N . ASP A 1 299 ? 29.098 10.352 -28.131 1.00 95.31 299 ASP A N 1
ATOM 2275 C CA . ASP A 1 299 ? 30.108 9.294 -28.038 1.00 95.31 299 ASP A CA 1
ATOM 2276 C C . ASP A 1 299 ? 29.507 7.882 -28.072 1.00 95.31 299 ASP A C 1
ATOM 2278 O O . ASP A 1 299 ? 30.220 6.902 -28.305 1.00 95.31 299 ASP A O 1
ATOM 2282 N N . ILE A 1 300 ? 28.197 7.771 -27.829 1.00 96.44 300 ILE A N 1
ATOM 2283 C CA . ILE A 1 300 ? 27.449 6.512 -27.833 1.00 96.44 300 ILE A CA 1
ATOM 2284 C C . ILE A 1 300 ? 26.277 6.509 -28.817 1.00 96.44 300 ILE A C 1
ATOM 2286 O O . ILE A 1 300 ? 25.501 5.557 -28.787 1.00 96.44 300 ILE A O 1
ATOM 2290 N N . ARG A 1 301 ? 26.138 7.522 -29.686 1.00 96.94 301 ARG A N 1
ATOM 2291 C CA . ARG A 1 301 ? 24.919 7.740 -30.489 1.00 96.94 301 ARG A CA 1
ATOM 2292 C C . ARG A 1 301 ? 24.515 6.501 -31.295 1.00 96.94 301 ARG A C 1
ATOM 2294 O O . ARG A 1 301 ? 23.358 6.112 -31.253 1.00 96.94 301 ARG A O 1
ATOM 2301 N N . ASP A 1 302 ? 25.477 5.820 -31.920 1.00 97.00 302 ASP A N 1
ATOM 2302 C CA . ASP A 1 302 ? 25.216 4.649 -32.766 1.00 97.00 302 ASP A CA 1
ATOM 2303 C C . ASP A 1 302 ? 24.717 3.451 -31.933 1.00 97.00 302 ASP A C 1
ATOM 2305 O O . ASP A 1 302 ? 24.011 2.582 -32.433 1.00 97.00 302 ASP A O 1
ATOM 2309 N N . ARG A 1 303 ? 25.071 3.396 -30.639 1.00 96.12 303 ARG A N 1
ATOM 2310 C CA . ARG A 1 303 ? 24.625 2.346 -29.708 1.00 96.12 303 ARG A CA 1
ATOM 2311 C C . ARG A 1 303 ? 23.238 2.610 -29.146 1.00 96.12 303 ARG A C 1
ATOM 2313 O O . ARG A 1 303 ? 22.592 1.659 -28.720 1.00 96.12 303 ARG A O 1
ATOM 2320 N N . VAL A 1 304 ? 22.825 3.873 -29.078 1.00 96.75 304 VAL A N 1
ATOM 2321 C CA . VAL A 1 304 ? 21.542 4.283 -28.493 1.00 96.75 304 VAL A CA 1
ATOM 2322 C C . VAL A 1 304 ? 20.538 4.776 -29.533 1.00 96.75 304 VAL A C 1
ATOM 2324 O O . VAL A 1 304 ? 19.448 5.195 -29.157 1.00 96.75 304 VAL A O 1
ATOM 2327 N N . ASP A 1 305 ? 20.873 4.728 -30.822 1.00 96.75 305 ASP A N 1
ATOM 2328 C CA . ASP A 1 305 ? 19.978 5.142 -31.900 1.00 96.75 305 ASP A CA 1
ATOM 2329 C C . ASP A 1 305 ? 18.644 4.384 -31.835 1.00 96.75 305 ASP A C 1
ATOM 2331 O O . ASP A 1 305 ? 18.589 3.167 -31.643 1.00 96.75 305 ASP A O 1
ATOM 2335 N N . GLY A 1 306 ? 17.544 5.128 -31.915 1.00 91.69 306 GLY A N 1
ATOM 2336 C CA . GLY A 1 306 ? 16.194 4.603 -31.759 1.00 91.69 306 GLY A CA 1
ATOM 2337 C C . GLY A 1 306 ? 15.813 4.190 -30.330 1.00 91.69 306 GLY A C 1
ATOM 2338 O O . GLY A 1 306 ? 14.655 3.810 -30.117 1.00 91.69 306 GLY A O 1
ATOM 2339 N N . MET A 1 307 ? 16.718 4.269 -29.345 1.00 94.75 307 MET A N 1
ATOM 2340 C CA . MET A 1 307 ? 16.394 3.968 -27.950 1.00 94.75 307 MET A CA 1
ATOM 2341 C C . MET A 1 307 ? 15.595 5.096 -27.308 1.00 94.75 307 MET A C 1
ATOM 2343 O O . MET A 1 307 ? 15.838 6.281 -27.530 1.00 94.75 307 MET A O 1
ATOM 2347 N N . THR A 1 308 ? 14.652 4.699 -26.462 1.00 92.38 308 THR A N 1
ATOM 2348 C CA . THR A 1 308 ? 13.919 5.586 -25.557 1.00 92.38 308 THR A CA 1
ATOM 2349 C C . THR A 1 308 ? 14.705 5.791 -24.259 1.00 92.38 308 THR A C 1
ATOM 2351 O O . THR A 1 308 ? 15.638 5.038 -23.979 1.00 92.38 308 THR A O 1
ATOM 2354 N N . HIS A 1 309 ? 14.279 6.737 -23.414 1.00 90.38 309 HIS A N 1
ATOM 2355 C CA . HIS A 1 309 ? 14.779 6.896 -22.037 1.00 90.38 309 HIS A CA 1
ATOM 2356 C C . HIS A 1 309 ? 14.905 5.547 -21.296 1.00 90.38 309 HIS A C 1
ATOM 2358 O O . HIS A 1 309 ? 15.990 5.188 -20.839 1.00 90.38 309 HIS A O 1
ATOM 2364 N N . ALA A 1 310 ? 13.827 4.757 -21.255 1.00 86.06 310 ALA A N 1
ATOM 2365 C CA . ALA A 1 310 ? 13.821 3.446 -20.602 1.00 86.06 310 ALA A CA 1
ATOM 2366 C C . ALA A 1 310 ? 14.797 2.449 -21.255 1.00 86.06 310 ALA A C 1
ATOM 2368 O O . ALA A 1 310 ? 15.452 1.677 -20.557 1.00 86.06 310 ALA A O 1
ATOM 2369 N N . GLY A 1 311 ? 14.931 2.486 -22.586 1.00 89.88 311 GLY A N 1
ATOM 2370 C CA . GLY A 1 311 ? 15.903 1.665 -23.313 1.00 89.88 311 GLY A CA 1
ATOM 2371 C C . GLY A 1 311 ? 17.349 1.987 -22.926 1.00 89.88 311 GLY A C 1
ATOM 2372 O O . GLY A 1 311 ? 18.142 1.072 -22.716 1.00 89.88 311 GLY A O 1
ATOM 2373 N N . ILE A 1 312 ? 17.671 3.273 -22.751 1.00 95.38 312 ILE A N 1
ATOM 2374 C CA . ILE A 1 312 ? 18.995 3.727 -22.305 1.00 95.38 312 ILE A CA 1
ATOM 2375 C C . ILE A 1 312 ? 19.264 3.266 -20.866 1.00 95.38 312 ILE A C 1
ATOM 2377 O O . ILE A 1 312 ? 20.337 2.728 -20.593 1.00 95.38 312 ILE A O 1
ATOM 2381 N N . LEU A 1 313 ? 18.298 3.400 -19.949 1.00 91.19 313 LEU A N 1
ATOM 2382 C CA . LEU A 1 313 ? 18.455 2.908 -18.573 1.00 91.19 313 LEU A CA 1
ATOM 2383 C C . LEU A 1 313 ? 18.696 1.391 -18.528 1.00 91.19 313 LEU A C 1
ATOM 2385 O O . LEU A 1 313 ? 19.605 0.926 -17.840 1.00 91.19 313 LEU A O 1
ATOM 2389 N N . ALA A 1 314 ? 17.925 0.620 -19.299 1.00 87.56 314 ALA A N 1
ATOM 2390 C CA . ALA A 1 314 ? 18.080 -0.830 -19.380 1.00 87.56 314 ALA A CA 1
ATOM 2391 C C . ALA A 1 314 ? 19.444 -1.233 -19.968 1.00 87.56 314 ALA A C 1
ATOM 2393 O O . ALA A 1 314 ? 20.098 -2.141 -19.451 1.00 87.56 314 ALA A O 1
ATOM 2394 N N . ALA A 1 315 ? 19.908 -0.535 -21.010 1.00 92.44 315 ALA A N 1
ATOM 2395 C CA . ALA A 1 315 ? 21.233 -0.753 -21.584 1.00 92.44 315 ALA A CA 1
ATOM 2396 C C . ALA A 1 315 ? 22.345 -0.458 -20.564 1.00 92.44 315 ALA A C 1
ATOM 2398 O O . ALA A 1 315 ? 23.269 -1.256 -20.418 1.00 92.44 315 ALA A O 1
ATOM 2399 N N . ALA A 1 316 ? 22.238 0.635 -19.803 1.00 94.19 316 ALA A N 1
ATOM 2400 C CA . ALA A 1 316 ? 23.195 0.966 -18.749 1.00 94.19 316 ALA A CA 1
ATOM 2401 C C . ALA A 1 316 ? 23.226 -0.086 -17.628 1.00 94.19 316 ALA A C 1
ATOM 2403 O O . ALA A 1 316 ? 24.307 -0.479 -17.186 1.00 94.19 316 ALA A O 1
ATOM 2404 N N . ALA A 1 317 ? 22.062 -0.586 -17.202 1.00 88.50 317 ALA A N 1
ATOM 2405 C CA . ALA A 1 317 ? 21.970 -1.656 -16.210 1.00 88.50 317 ALA A CA 1
ATOM 2406 C C . ALA A 1 317 ? 22.620 -2.959 -16.711 1.00 88.50 317 ALA A C 1
ATOM 2408 O O . ALA A 1 317 ? 23.363 -3.607 -15.971 1.00 88.50 317 ALA A O 1
ATOM 2409 N N . ALA A 1 318 ? 22.408 -3.311 -17.984 1.00 90.94 318 ALA A N 1
ATOM 2410 C CA . ALA A 1 318 ? 23.047 -4.468 -18.606 1.00 90.94 318 ALA A CA 1
ATOM 2411 C C . ALA A 1 318 ? 24.579 -4.331 -18.660 1.00 90.94 318 ALA A C 1
ATOM 2413 O O . ALA A 1 318 ? 25.284 -5.316 -18.449 1.00 90.94 318 ALA A O 1
ATOM 2414 N N . GLU A 1 319 ? 25.105 -3.124 -18.895 1.00 91.69 319 GLU A N 1
ATOM 2415 C CA . GLU A 1 319 ? 26.548 -2.857 -18.828 1.00 91.69 319 GLU A CA 1
ATOM 2416 C C . GLU A 1 319 ? 27.093 -2.978 -17.400 1.00 91.69 319 GLU A C 1
ATOM 2418 O O . GLU A 1 319 ? 28.145 -3.578 -17.192 1.00 91.69 319 GLU A O 1
ATOM 2423 N N . ALA A 1 320 ? 26.372 -2.461 -16.402 1.00 86.69 320 ALA A N 1
ATOM 2424 C CA . ALA A 1 320 ? 26.778 -2.537 -14.996 1.00 86.69 320 ALA A CA 1
ATOM 2425 C C . ALA A 1 320 ? 26.797 -3.976 -14.441 1.00 86.69 320 ALA A C 1
ATOM 2427 O O . ALA A 1 320 ? 27.544 -4.272 -13.503 1.00 86.69 320 ALA A O 1
ATOM 2428 N N . ALA A 1 321 ? 25.985 -4.868 -15.017 1.00 87.38 321 ALA A N 1
ATOM 2429 C CA . ALA A 1 321 ? 25.921 -6.279 -14.650 1.00 87.38 321 ALA A CA 1
ATOM 2430 C C . ALA A 1 321 ? 27.080 -7.122 -15.216 1.00 87.38 321 ALA A C 1
ATOM 2432 O O . ALA A 1 321 ? 27.261 -8.258 -14.779 1.00 87.38 321 ALA A O 1
ATOM 2433 N N . ARG A 1 322 ? 27.870 -6.605 -16.170 1.00 88.62 322 ARG A N 1
ATOM 2434 C CA . ARG A 1 322 ? 29.021 -7.334 -16.727 1.00 88.62 322 ARG A CA 1
ATOM 2435 C C . ARG A 1 322 ? 30.177 -7.384 -15.725 1.00 88.62 322 ARG A C 1
ATOM 2437 O O . ARG A 1 322 ? 30.513 -6.381 -15.092 1.00 88.62 322 ARG A O 1
ATOM 2444 N N . ASP A 1 323 ? 30.813 -8.547 -15.611 1.00 75.75 323 ASP A N 1
ATOM 2445 C CA . ASP A 1 323 ? 31.972 -8.737 -14.737 1.00 75.75 323 ASP A CA 1
ATOM 2446 C C . ASP A 1 323 ? 33.113 -7.779 -15.109 1.00 75.75 323 ASP A C 1
ATOM 2448 O O . ASP A 1 323 ? 33.512 -7.673 -16.268 1.00 75.75 323 ASP A O 1
ATOM 2452 N N . GLY A 1 324 ? 33.633 -7.063 -14.107 1.00 73.44 324 GLY A N 1
ATOM 2453 C CA . GLY A 1 324 ? 34.714 -6.087 -14.278 1.00 73.44 324 GLY A CA 1
ATOM 2454 C C . GLY A 1 324 ? 34.281 -4.702 -14.772 1.00 73.44 324 GLY A C 1
ATOM 2455 O O . GLY A 1 324 ? 35.144 -3.845 -14.957 1.00 73.44 324 GLY A O 1
ATOM 2456 N N . ALA A 1 325 ? 32.981 -4.444 -14.960 1.00 71.69 325 ALA A N 1
ATOM 2457 C CA . ALA A 1 325 ? 32.509 -3.112 -15.320 1.00 71.69 325 ALA A CA 1
ATOM 2458 C C . ALA A 1 325 ? 32.732 -2.111 -14.166 1.00 71.69 325 ALA A C 1
ATOM 2460 O O . ALA A 1 325 ? 32.406 -2.418 -13.011 1.00 71.69 325 ALA A O 1
ATOM 2461 N N . PRO A 1 326 ? 33.242 -0.896 -14.444 1.00 65.44 326 PRO A N 1
ATOM 2462 C CA . PRO A 1 326 ? 33.243 0.175 -13.459 1.00 65.44 326 PRO A CA 1
ATOM 2463 C C . PRO A 1 326 ? 31.794 0.466 -13.047 1.00 65.44 326 PRO A C 1
ATOM 2465 O O . PRO A 1 326 ? 30.953 0.825 -13.872 1.00 65.44 326 PRO A O 1
ATOM 2468 N N . ARG A 1 327 ? 31.487 0.257 -11.763 1.00 65.94 327 ARG A N 1
ATOM 2469 C CA . ARG A 1 327 ? 30.156 0.498 -11.200 1.00 65.94 327 ARG A CA 1
ATOM 2470 C C . ARG A 1 327 ? 30.071 1.944 -10.740 1.00 65.94 327 ARG A C 1
ATOM 2472 O O . ARG A 1 327 ? 30.515 2.274 -9.641 1.00 65.94 327 ARG A O 1
ATOM 2479 N N . LEU A 1 328 ? 29.482 2.802 -11.564 1.00 64.75 328 LEU A N 1
ATOM 2480 C CA . LEU A 1 328 ? 28.952 4.066 -11.071 1.00 64.75 328 LEU A CA 1
ATOM 2481 C C . LEU A 1 328 ? 27.722 3.700 -10.242 1.00 64.75 328 LEU A C 1
ATOM 2483 O O . LEU A 1 328 ? 26.791 3.093 -10.761 1.00 64.75 328 LEU A O 1
ATOM 2487 N N . GLY A 1 329 ? 27.768 3.938 -8.933 1.00 50.62 329 GLY A N 1
ATOM 2488 C CA . GLY A 1 329 ? 26.748 3.471 -7.996 1.00 50.62 329 GLY A CA 1
ATOM 2489 C C . GLY A 1 329 ? 25.371 4.088 -8.249 1.00 50.62 329 GLY A C 1
ATOM 2490 O O . GLY A 1 329 ? 24.980 5.010 -7.547 1.00 50.62 329 GLY A O 1
ATOM 2491 N N . ILE A 1 330 ? 24.615 3.549 -9.204 1.00 51.06 330 ILE A N 1
ATOM 2492 C CA . ILE A 1 330 ? 23.168 3.730 -9.332 1.00 51.06 330 ILE A CA 1
ATOM 2493 C C . ILE A 1 330 ? 22.547 2.608 -8.495 1.00 51.06 330 ILE A C 1
ATOM 2495 O O . ILE A 1 330 ? 22.216 1.542 -9.001 1.00 51.06 330 ILE A O 1
ATOM 2499 N N . SER A 1 331 ? 22.528 2.766 -7.171 1.00 45.09 331 SER A N 1
ATOM 2500 C CA . SER A 1 331 ? 21.803 1.824 -6.312 1.00 45.09 331 SER A CA 1
ATOM 2501 C C . SER A 1 331 ? 20.348 2.262 -6.227 1.00 45.09 331 SER A C 1
ATOM 2503 O O . SER A 1 331 ? 20.067 3.320 -5.668 1.00 45.09 331 SER A O 1
ATOM 2505 N N . ASP A 1 332 ? 19.434 1.429 -6.721 1.00 45.78 332 ASP A N 1
ATOM 2506 C CA . ASP A 1 332 ? 18.004 1.519 -6.416 1.00 45.78 332 ASP A CA 1
ATOM 2507 C C . ASP A 1 332 ? 17.780 1.107 -4.954 1.00 45.78 332 ASP A C 1
ATOM 2509 O O . ASP A 1 332 ? 17.366 -0.005 -4.638 1.00 45.78 332 ASP A O 1
ATOM 2513 N N . ARG A 1 333 ? 18.151 1.989 -4.023 1.00 41.53 333 ARG A N 1
ATOM 2514 C CA . ARG A 1 333 ? 17.722 1.907 -2.626 1.00 41.53 333 ARG A CA 1
ATOM 2515 C C . ARG A 1 333 ? 16.655 2.963 -2.385 1.00 41.53 333 ARG A C 1
ATOM 2517 O O . ARG A 1 333 ? 16.977 4.021 -1.857 1.00 41.53 333 ARG A O 1
ATOM 2524 N N . HIS A 1 334 ? 15.419 2.652 -2.759 1.00 40.38 334 HIS A N 1
ATOM 2525 C CA . HIS A 1 334 ? 14.203 3.230 -2.188 1.00 40.38 334 HIS A CA 1
ATOM 2526 C C . HIS A 1 334 ? 13.098 2.183 -2.199 1.00 40.38 334 HIS A C 1
ATOM 2528 O O . HIS A 1 334 ? 12.896 1.574 -3.271 1.00 40.38 334 HIS A O 1
#

Foldseek 3Di:
DDDDDDDDDDDDDDDDDDDDDPCLPPAAEDEPVCCVVWKDWDPPQDQDDDPPVNVVVQVVQDAFFKWKWKWKLALQQFTDPIDTPDTPPNSGDPVVVVSRRRSTGIDTDPSNPVSGMHIYMDMDGDDDDPQDQPPDDAAEDEPVCCLVFWAKDDPLQEQAQVLDDPFAFQKWKWKWKLFLQQATDPIDTPDGPPPPGDDVSVVCSRHPPIGIDTHPNHPVSGMHIYTDMHGHPHPPPQQAQALVDLVSRVVSVVVLLVPDDPVLSVLLVVLQQLLLCQPPLDPVVVCVVDVPDGDDSNSCSVVRGRHHSVRSNVSSVVSCPDPSRDDPPPDPDD